Protein AF-A0A1G1WCG0-F1 (afdb_monomer_lite)

Foldseek 3Di:
DDDDVVVLVVLLPVLVCQLVVLLVVQLVCQCVVVVFAWDFDDDPPPDNDTDTDGPDLVSLQSSNARSLVSSLVSLCVQLVLLLVLLQAQEPVDHDVVNCVVCVVVVNNVSHDYPVVSVSSNVSSLVVLVVSLVVQVVCVVVVSYDPVSNVVSVVSSVVSVVSVVVSVVVVVVVVVVVVVVVVD

Sequence (183 aa):
MNVSPLKIFDESILPAVLVIFAKILGSIFANYYFNLNWNLGEGLIFYSFPRIVYLDSNSLQIANSVSTLAVLFVLVFGFGFVLFRAHNFHDSHIHPKVSAGLHKRGLEELICDSYEIYHQAAIWLSLTWLVFLLAALQFSVGVLNGGIFAFSGVITLSLNALLFLDVKKEINVERELARQDVN

Structure (mmCIF, N/CA/C/O backbone):
data_AF-A0A1G1WCG0-F1
#
_entry.id   AF-A0A1G1WCG0-F1
#
loop_
_atom_site.group_PDB
_atom_site.id
_atom_site.type_symbol
_atom_site.label_atom_id
_atom_site.label_alt_id
_atom_site.label_comp_id
_atom_site.label_asym_id
_atom_site.label_entity_id
_atom_site.label_seq_id
_atom_site.pdbx_PDB_ins_code
_atom_site.Cartn_x
_atom_site.Cartn_y
_atom_site.Cartn_z
_atom_site.occupancy
_atom_site.B_iso_or_equiv
_atom_site.auth_seq_id
_atom_site.auth_comp_id
_atom_site.auth_asym_id
_atom_site.auth_atom_id
_atom_site.pdbx_PDB_model_num
ATOM 1 N N . MET A 1 1 ? -2.029 -0.311 31.503 1.00 46.94 1 MET A N 1
ATOM 2 C CA . MET A 1 1 ? -1.738 -1.721 31.164 1.00 46.94 1 MET A CA 1
ATOM 3 C C . MET A 1 1 ? -0.487 -1.718 30.298 1.00 46.94 1 MET A C 1
ATOM 5 O O . MET A 1 1 ? -0.484 -0.993 29.313 1.00 46.94 1 MET A O 1
ATOM 9 N N . ASN A 1 2 ? 0.600 -2.385 30.706 1.00 43.09 2 ASN A N 1
ATOM 10 C CA . ASN A 1 2 ? 1.866 -2.347 29.963 1.00 43.09 2 ASN A CA 1
ATOM 11 C C . ASN A 1 2 ? 1.682 -3.052 28.622 1.00 43.09 2 ASN A C 1
ATOM 13 O O . ASN A 1 2 ? 1.568 -4.275 28.572 1.00 43.09 2 ASN A O 1
ATOM 17 N N . VAL A 1 3 ? 1.657 -2.280 27.540 1.00 54.28 3 VAL A N 1
ATOM 18 C CA . VAL A 1 3 ? 1.823 -2.847 26.211 1.00 54.28 3 VAL A CA 1
ATOM 19 C C . VAL A 1 3 ? 3.233 -3.396 26.153 1.00 54.28 3 VAL A C 1
ATOM 21 O O . VAL A 1 3 ? 4.200 -2.642 26.246 1.00 54.28 3 VAL A O 1
ATOM 24 N N . SER A 1 4 ? 3.368 -4.710 26.046 1.00 68.44 4 SER A N 1
ATOM 25 C CA . SER A 1 4 ? 4.664 -5.272 25.710 1.00 68.44 4 SER A CA 1
ATOM 26 C C . SER A 1 4 ? 4.966 -4.884 24.259 1.00 68.44 4 SER A C 1
ATOM 28 O O . SER A 1 4 ? 4.140 -5.188 23.395 1.00 68.44 4 SER A O 1
ATOM 30 N N . PRO A 1 5 ? 6.118 -4.259 23.948 1.00 68.25 5 PRO A N 1
ATOM 31 C CA . PRO A 1 5 ? 6.553 -4.011 22.570 1.00 68.25 5 PRO A CA 1
ATOM 32 C C . PRO A 1 5 ? 6.464 -5.254 21.669 1.00 68.25 5 PRO A C 1
ATOM 34 O O . PRO A 1 5 ? 6.273 -5.132 20.463 1.00 68.25 5 PRO A O 1
ATOM 37 N N . LEU A 1 6 ? 6.522 -6.451 22.265 1.00 74.25 6 LEU A N 1
ATOM 38 C CA . LEU A 1 6 ? 6.317 -7.732 21.588 1.00 74.25 6 LEU A CA 1
ATOM 39 C C . LEU A 1 6 ? 4.952 -7.848 20.894 1.00 74.25 6 LEU A C 1
ATOM 41 O O . LEU A 1 6 ? 4.892 -8.430 19.819 1.00 74.25 6 LEU A O 1
ATOM 45 N N . LYS A 1 7 ? 3.875 -7.280 21.457 1.00 73.38 7 LYS A N 1
ATOM 46 C CA . LYS A 1 7 ? 2.529 -7.383 20.868 1.00 73.38 7 LYS A CA 1
ATOM 47 C C . LYS A 1 7 ? 2.425 -6.603 19.554 1.00 73.38 7 LYS A C 1
ATOM 49 O O . LYS A 1 7 ? 1.869 -7.106 18.590 1.00 73.38 7 LYS A O 1
ATOM 54 N N . ILE A 1 8 ? 3.026 -5.412 19.498 1.00 74.38 8 ILE A N 1
ATOM 55 C CA . ILE A 1 8 ? 3.078 -4.587 18.279 1.00 74.38 8 ILE A CA 1
ATOM 56 C C . ILE A 1 8 ? 3.893 -5.291 17.197 1.00 74.38 8 ILE A C 1
ATOM 58 O O . ILE A 1 8 ? 3.509 -5.300 16.030 1.00 74.38 8 ILE A O 1
ATOM 62 N N . PHE A 1 9 ? 5.021 -5.888 17.589 1.00 78.62 9 PHE A N 1
ATOM 63 C CA . PHE A 1 9 ? 5.849 -6.653 16.666 1.00 78.62 9 PHE A CA 1
ATOM 64 C C . PHE A 1 9 ? 5.080 -7.824 16.066 1.00 78.62 9 PHE A C 1
ATOM 66 O O . PHE A 1 9 ? 5.065 -7.944 14.845 1.00 78.62 9 PHE A O 1
ATOM 73 N N . ASP A 1 10 ? 4.411 -8.627 16.890 1.00 83.06 10 ASP A N 1
ATOM 74 C CA . ASP A 1 10 ? 3.640 -9.787 16.435 1.00 83.06 10 ASP A CA 1
ATOM 75 C C . ASP A 1 10 ? 2.528 -9.383 15.452 1.00 83.06 10 ASP A C 1
ATOM 77 O O . ASP A 1 10 ? 2.431 -9.902 14.339 1.00 83.06 10 ASP A O 1
ATOM 81 N N . GLU A 1 11 ? 1.778 -8.336 15.795 1.00 83.25 11 GLU A N 1
ATOM 82 C CA . GLU A 1 11 ? 0.684 -7.814 14.972 1.00 83.25 11 GLU A CA 1
ATOM 83 C C . GLU A 1 11 ? 1.175 -7.163 13.662 1.00 83.25 11 GLU A C 1
ATOM 85 O O . GLU A 1 11 ? 0.445 -7.102 12.671 1.00 83.25 11 GLU A O 1
ATOM 90 N N . SER A 1 12 ? 2.442 -6.734 13.613 1.00 89.00 12 SER A N 1
ATOM 91 C CA . SER A 1 12 ? 3.071 -6.170 12.412 1.00 89.00 12 SER A CA 1
ATOM 92 C C . SER A 1 12 ? 3.589 -7.210 11.413 1.00 89.00 12 SER A C 1
ATOM 94 O O . SER A 1 12 ? 3.779 -6.875 10.238 1.00 89.00 12 SER A O 1
ATOM 96 N N . ILE A 1 13 ? 3.780 -8.467 11.838 1.00 90.94 13 ILE A N 1
ATOM 97 C CA . ILE A 1 13 ? 4.335 -9.527 10.983 1.00 90.94 13 ILE A CA 1
ATOM 98 C C . ILE A 1 13 ? 3.424 -9.773 9.783 1.00 90.94 13 ILE A C 1
ATOM 100 O O . ILE A 1 13 ? 3.897 -9.777 8.646 1.00 90.94 13 ILE A O 1
ATOM 104 N N . LEU A 1 14 ? 2.119 -9.945 10.013 1.00 91.44 14 LEU A N 1
ATOM 105 C CA . LEU A 1 14 ? 1.174 -10.253 8.940 1.00 91.44 14 LEU A CA 1
ATOM 106 C C . LEU A 1 14 ? 1.112 -9.128 7.882 1.00 91.44 14 LEU A C 1
ATOM 108 O O . LEU A 1 14 ? 1.336 -9.430 6.706 1.00 91.44 14 LEU A O 1
ATOM 112 N N . PRO A 1 15 ? 0.894 -7.845 8.240 1.00 93.81 15 PRO A N 1
ATOM 113 C CA . PRO A 1 15 ? 0.954 -6.741 7.282 1.00 93.81 15 PRO A CA 1
ATOM 114 C C . PRO A 1 15 ? 2.272 -6.678 6.497 1.00 93.81 15 PRO A C 1
ATOM 116 O O . PRO A 1 15 ? 2.258 -6.514 5.273 1.00 93.81 15 PRO A O 1
ATOM 119 N N . ALA A 1 16 ? 3.414 -6.852 7.171 1.00 94.25 16 ALA A N 1
ATOM 120 C CA . ALA A 1 16 ? 4.724 -6.812 6.525 1.00 94.25 16 ALA A CA 1
ATOM 121 C C . ALA A 1 16 ? 4.908 -7.962 5.522 1.00 94.25 16 ALA A C 1
ATOM 123 O O . ALA A 1 16 ? 5.334 -7.733 4.385 1.00 94.25 16 ALA A O 1
ATOM 124 N N . VAL A 1 17 ? 4.540 -9.188 5.909 1.00 95.50 17 VAL A N 1
ATOM 125 C CA . VAL A 1 17 ? 4.593 -10.369 5.036 1.00 95.50 17 VAL A CA 1
ATOM 126 C C . VAL A 1 17 ? 3.704 -10.171 3.813 1.00 95.50 17 VAL A C 1
ATOM 128 O O . VAL A 1 17 ? 4.158 -10.420 2.699 1.00 95.50 17 VAL A O 1
ATOM 131 N N . LEU A 1 18 ? 2.479 -9.666 3.985 1.00 96.62 18 LEU A N 1
ATOM 132 C CA . LEU A 1 18 ? 1.560 -9.415 2.872 1.00 96.62 18 LEU A CA 1
ATOM 133 C C . LEU A 1 18 ? 2.125 -8.398 1.872 1.00 96.62 18 LEU A C 1
ATOM 135 O O . LEU A 1 18 ? 2.066 -8.630 0.664 1.00 96.62 18 LEU A O 1
ATOM 139 N N . VAL A 1 19 ? 2.716 -7.301 2.356 1.00 96.88 19 VAL A N 1
ATOM 140 C CA . VAL A 1 19 ? 3.347 -6.277 1.505 1.00 96.88 19 VAL A CA 1
ATOM 141 C C . VAL A 1 19 ? 4.529 -6.856 0.723 1.00 96.88 19 VAL A C 1
ATOM 143 O O . VAL A 1 19 ? 4.616 -6.670 -0.494 1.00 96.88 19 VAL A O 1
ATOM 146 N N . ILE A 1 20 ? 5.425 -7.590 1.388 1.00 95.38 20 ILE A N 1
ATOM 147 C CA . ILE A 1 20 ? 6.586 -8.216 0.735 1.00 95.38 20 ILE A CA 1
ATOM 148 C C . ILE A 1 20 ? 6.121 -9.240 -0.302 1.00 95.38 20 ILE A C 1
ATOM 150 O O . ILE A 1 20 ? 6.600 -9.245 -1.438 1.00 95.38 20 ILE A O 1
ATOM 154 N N . PHE A 1 21 ? 5.156 -10.079 0.065 1.00 96.19 21 PHE A N 1
ATOM 155 C CA . PHE A 1 21 ? 4.639 -11.122 -0.807 1.00 96.19 21 PHE A CA 1
ATOM 156 C C . PHE A 1 21 ? 3.947 -10.537 -2.041 1.00 96.19 21 PHE A C 1
ATOM 158 O O . PHE A 1 21 ? 4.210 -10.986 -3.155 1.00 96.19 21 PHE A O 1
ATOM 165 N N . ALA A 1 22 ? 3.157 -9.471 -1.884 1.00 97.38 22 ALA A N 1
ATOM 166 C CA . ALA A 1 22 ? 2.577 -8.745 -3.011 1.00 97.38 22 ALA A CA 1
ATOM 167 C C . ALA A 1 22 ? 3.636 -8.143 -3.937 1.00 97.38 22 ALA A C 1
ATOM 169 O O . ALA A 1 22 ? 3.479 -8.203 -5.157 1.00 97.38 22 ALA A O 1
ATOM 170 N N . LYS A 1 23 ? 4.737 -7.612 -3.392 1.00 95.19 23 LYS A N 1
ATOM 171 C CA . LYS A 1 23 ? 5.840 -7.096 -4.214 1.00 95.19 23 LYS A CA 1
ATOM 172 C C . LYS A 1 23 ? 6.488 -8.213 -5.038 1.00 95.19 23 LYS A C 1
ATOM 174 O O . LYS A 1 23 ? 6.721 -8.029 -6.233 1.00 95.19 23 LYS A O 1
ATOM 179 N N . ILE A 1 24 ? 6.751 -9.367 -4.422 1.00 94.19 24 ILE A N 1
ATOM 180 C CA . ILE A 1 24 ? 7.353 -10.527 -5.095 1.00 94.19 24 ILE A CA 1
ATOM 181 C C . ILE A 1 24 ? 6.407 -11.071 -6.168 1.00 94.19 24 ILE A C 1
ATOM 183 O O . ILE A 1 24 ? 6.795 -11.158 -7.333 1.00 94.19 24 ILE A O 1
ATOM 187 N N . LEU A 1 25 ? 5.157 -11.375 -5.809 1.00 95.56 25 LEU A N 1
ATOM 188 C CA . LEU A 1 25 ? 4.167 -11.902 -6.747 1.00 95.56 25 LEU A CA 1
ATOM 189 C C . LEU A 1 25 ? 3.874 -10.929 -7.883 1.00 95.56 25 LEU A C 1
ATOM 191 O O . LEU A 1 25 ? 3.824 -11.344 -9.036 1.00 95.56 25 LEU A O 1
ATOM 195 N N . GLY A 1 26 ? 3.729 -9.639 -7.585 1.00 96.44 26 GLY A N 1
ATOM 196 C CA . GLY A 1 26 ? 3.511 -8.620 -8.605 1.00 96.44 26 GLY A CA 1
ATOM 197 C C . GLY A 1 26 ? 4.692 -8.503 -9.569 1.00 96.44 26 GLY A C 1
ATOM 198 O O . GLY A 1 26 ? 4.487 -8.295 -10.761 1.00 96.44 26 GLY A O 1
ATOM 199 N N . SER A 1 27 ? 5.924 -8.699 -9.087 1.00 93.38 27 SER A N 1
ATOM 200 C CA . SER A 1 27 ? 7.116 -8.743 -9.942 1.00 93.38 27 SER A CA 1
ATOM 201 C C . SER A 1 27 ? 7.120 -9.991 -10.831 1.00 93.38 27 SER A C 1
ATOM 203 O O . SER A 1 27 ? 7.325 -9.885 -12.038 1.00 93.38 27 SER A O 1
ATOM 205 N N . ILE A 1 28 ? 6.835 -11.174 -10.273 1.00 93.31 28 ILE A N 1
ATOM 206 C CA . ILE A 1 28 ? 6.735 -12.429 -11.041 1.00 93.31 28 ILE A CA 1
ATOM 207 C C . ILE A 1 28 ? 5.642 -12.318 -12.110 1.00 93.31 28 ILE A C 1
ATOM 209 O O . ILE A 1 28 ? 5.880 -12.629 -13.277 1.00 93.31 28 ILE A O 1
ATOM 213 N N . PHE A 1 29 ? 4.468 -11.814 -11.727 1.00 95.75 29 PHE A N 1
ATOM 214 C CA . PHE A 1 29 ? 3.349 -11.578 -12.631 1.00 95.75 29 PHE A CA 1
ATOM 215 C C . PHE A 1 29 ? 3.736 -10.626 -13.766 1.00 95.75 29 PHE A C 1
ATOM 217 O O . PHE A 1 29 ? 3.467 -10.927 -14.926 1.00 95.75 29 PHE A O 1
ATOM 224 N N . ALA A 1 30 ? 4.418 -9.519 -13.457 1.00 95.69 30 ALA A N 1
ATOM 225 C CA . ALA A 1 30 ? 4.867 -8.569 -14.469 1.00 95.69 30 ALA A CA 1
ATOM 226 C C . ALA A 1 30 ? 5.828 -9.213 -15.479 1.00 95.69 30 ALA A C 1
ATOM 228 O O . ALA A 1 30 ? 5.655 -9.046 -16.684 1.00 95.69 30 ALA A O 1
ATOM 229 N N . ASN A 1 31 ? 6.805 -9.980 -14.989 1.00 93.88 31 ASN A N 1
ATOM 230 C CA . ASN A 1 31 ? 7.774 -10.675 -15.836 1.00 93.88 31 ASN A CA 1
ATOM 231 C C . ASN A 1 31 ? 7.105 -11.651 -16.800 1.00 93.88 31 ASN A C 1
ATOM 233 O O . ASN A 1 31 ? 7.427 -11.655 -17.986 1.00 93.88 31 ASN A O 1
ATOM 237 N N . TYR A 1 32 ? 6.167 -12.451 -16.291 1.00 93.88 32 TYR A N 1
ATOM 238 C CA . TYR A 1 32 ? 5.468 -13.451 -17.089 1.00 93.88 32 TYR A CA 1
ATOM 239 C C . TYR A 1 32 ? 4.490 -12.817 -18.087 1.00 93.88 32 TYR A C 1
ATOM 241 O O . TYR A 1 32 ? 4.502 -13.163 -19.264 1.00 93.88 32 TYR A O 1
ATOM 249 N N . TYR A 1 33 ? 3.662 -11.870 -17.637 1.00 96.38 33 TYR A N 1
ATOM 250 C CA . TYR A 1 33 ? 2.587 -11.300 -18.451 1.00 96.38 33 TYR A CA 1
ATOM 251 C C . TYR A 1 33 ? 3.100 -10.359 -19.548 1.00 96.38 33 TYR A C 1
ATOM 253 O O . TYR A 1 33 ? 2.605 -10.394 -20.672 1.00 96.38 33 TYR A O 1
ATOM 261 N N . PHE A 1 34 ? 4.098 -9.526 -19.239 1.00 93.88 34 PHE A N 1
ATOM 262 C CA . PHE A 1 34 ? 4.656 -8.560 -20.193 1.00 93.88 34 PHE A CA 1
ATOM 263 C C . PHE A 1 34 ? 5.870 -9.096 -20.958 1.00 93.88 34 PHE A C 1
ATOM 265 O O . PHE A 1 34 ? 6.431 -8.361 -21.767 1.00 93.88 34 PHE A O 1
ATOM 272 N N . ASN A 1 35 ? 6.262 -10.353 -20.714 1.00 92.19 35 ASN A N 1
ATOM 273 C CA . ASN A 1 35 ? 7.421 -11.007 -21.323 1.00 92.19 35 ASN A CA 1
ATOM 274 C C . ASN A 1 35 ? 8.678 -10.118 -21.269 1.00 92.19 35 ASN A C 1
ATOM 276 O O . ASN A 1 35 ? 9.258 -9.746 -22.289 1.00 92.19 35 ASN A O 1
ATOM 280 N N . LEU A 1 36 ? 9.022 -9.693 -20.051 1.00 93.12 36 LEU A N 1
ATOM 281 C CA . LEU A 1 36 ? 10.077 -8.710 -19.811 1.00 93.12 36 LEU A CA 1
ATOM 282 C C . LEU A 1 36 ? 11.467 -9.300 -20.082 1.00 93.12 36 LEU A C 1
ATOM 284 O O . LEU A 1 36 ? 11.703 -10.482 -19.837 1.00 93.12 36 LEU A O 1
ATOM 288 N N . ASN A 1 37 ? 12.418 -8.468 -20.518 1.00 91.31 37 ASN A N 1
ATOM 289 C CA . ASN A 1 37 ? 13.792 -8.923 -20.748 1.00 91.31 37 ASN A CA 1
ATOM 290 C C . ASN A 1 37 ? 14.588 -8.896 -19.439 1.00 91.31 37 ASN A C 1
ATOM 292 O O . ASN A 1 37 ? 15.171 -7.877 -19.048 1.00 91.31 37 ASN A O 1
ATOM 296 N N . TRP A 1 38 ? 14.623 -10.038 -18.763 1.00 89.56 38 TRP A N 1
ATOM 297 C CA . TRP A 1 38 ? 15.366 -10.226 -17.524 1.00 89.56 38 TRP A CA 1
ATOM 298 C C . TRP A 1 38 ? 16.356 -11.386 -17.631 1.00 89.56 38 TRP A C 1
ATOM 300 O O . TRP A 1 38 ? 16.209 -12.295 -18.445 1.00 89.56 38 TRP A O 1
ATOM 310 N N . ASN A 1 39 ? 17.382 -11.344 -16.788 1.00 87.12 39 ASN A N 1
ATOM 311 C CA . ASN A 1 39 ? 18.340 -12.421 -16.598 1.00 87.12 39 ASN A CA 1
ATOM 312 C C . ASN A 1 39 ? 18.571 -12.642 -15.095 1.00 87.12 39 ASN A C 1
ATOM 314 O O . ASN A 1 39 ? 18.294 -11.761 -14.272 1.00 87.12 39 ASN A O 1
ATOM 318 N N . LEU A 1 40 ? 19.081 -13.816 -14.730 1.00 82.94 40 LEU A N 1
ATOM 319 C CA . LEU A 1 40 ? 19.552 -14.077 -13.375 1.00 82.94 40 LEU A CA 1
ATOM 320 C C . LEU A 1 40 ? 20.959 -13.502 -13.243 1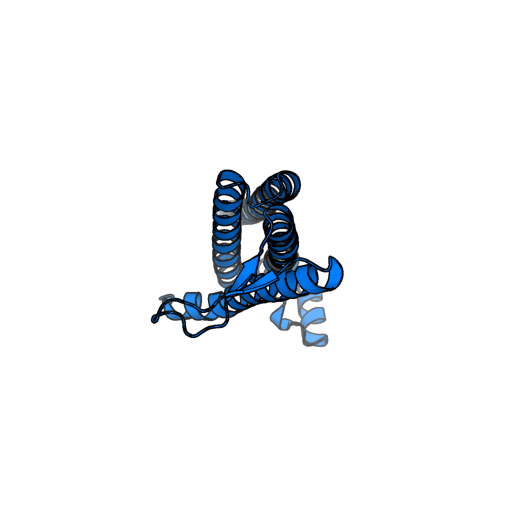.00 82.94 40 LEU A C 1
ATOM 322 O O . LEU A 1 40 ? 21.902 -13.973 -13.872 1.00 82.94 40 LEU A O 1
ATOM 326 N N . GLY A 1 41 ? 21.089 -12.447 -12.445 1.00 69.88 41 GLY A N 1
ATOM 327 C CA . GLY A 1 41 ? 22.390 -11.908 -12.084 1.00 69.88 41 GLY A CA 1
ATOM 328 C C . GLY A 1 41 ? 23.041 -12.768 -11.007 1.00 69.88 41 GLY A C 1
ATOM 329 O O . GLY A 1 41 ? 22.405 -13.088 -9.999 1.00 69.88 41 GLY A O 1
ATOM 330 N N . GLU A 1 42 ? 24.318 -13.090 -11.188 1.00 67.06 42 GLU A N 1
ATOM 331 C CA . GLU A 1 42 ? 25.156 -13.616 -10.114 1.00 67.06 42 GLU A CA 1
ATOM 332 C C . GLU A 1 42 ? 25.436 -12.486 -9.109 1.00 67.06 42 GLU A C 1
ATOM 334 O O . GLU A 1 42 ? 25.901 -11.399 -9.466 1.00 67.06 42 GLU A O 1
ATOM 339 N N . GLY A 1 43 ? 25.069 -12.699 -7.845 1.00 55.88 43 GLY A N 1
ATOM 340 C CA . GLY A 1 43 ? 25.309 -11.736 -6.774 1.00 55.88 43 GLY A CA 1
ATOM 341 C C . GLY A 1 43 ? 26.774 -11.733 -6.334 1.00 55.88 43 GLY A C 1
ATOM 342 O O . GLY A 1 43 ? 27.413 -12.779 -6.254 1.00 55.88 43 GLY A O 1
ATOM 343 N N . LEU A 1 44 ? 27.303 -10.560 -5.971 1.00 54.06 44 LEU A N 1
ATOM 344 C CA . LEU A 1 44 ? 28.525 -10.477 -5.168 1.00 54.06 44 LEU A CA 1
ATOM 345 C C . LEU A 1 44 ? 28.293 -11.216 -3.839 1.00 54.06 44 LEU A C 1
ATOM 347 O O . LEU A 1 44 ? 27.353 -10.873 -3.126 1.00 54.06 44 LEU A O 1
ATOM 351 N N . ILE A 1 45 ? 29.156 -12.203 -3.565 1.00 53.25 45 ILE A N 1
ATOM 352 C CA . ILE A 1 45 ? 29.579 -12.948 -2.348 1.00 53.25 45 ILE A CA 1
ATOM 353 C C . ILE A 1 45 ? 28.722 -12.871 -1.050 1.00 53.25 45 ILE A C 1
ATOM 355 O O . ILE A 1 45 ? 28.670 -13.849 -0.314 1.00 53.25 45 ILE A O 1
ATOM 359 N N . PHE A 1 46 ? 28.017 -11.775 -0.756 1.00 53.22 46 PHE A N 1
ATOM 360 C CA . PHE A 1 46 ? 27.124 -11.602 0.402 1.00 53.22 46 PHE A CA 1
ATOM 361 C C . PHE A 1 46 ? 25.623 -11.821 0.115 1.00 53.22 46 PHE A C 1
ATOM 363 O O . PHE A 1 46 ? 24.839 -11.904 1.057 1.00 53.22 46 PHE A O 1
ATOM 370 N N . TYR A 1 47 ? 25.207 -11.949 -1.150 1.00 52.94 47 TYR A N 1
ATOM 371 C CA . TYR A 1 47 ? 23.809 -12.197 -1.538 1.00 52.94 47 TYR A CA 1
ATOM 372 C C . TYR A 1 47 ? 23.695 -13.458 -2.401 1.00 52.94 47 TYR A C 1
ATOM 374 O O . TYR A 1 47 ? 23.563 -13.380 -3.618 1.00 52.94 47 TYR A O 1
ATOM 382 N N . SER A 1 48 ? 23.715 -14.637 -1.776 1.00 56.50 48 SER A N 1
ATOM 383 C CA . SER A 1 48 ? 23.540 -15.941 -2.448 1.00 56.50 48 SER A CA 1
ATOM 384 C C . SER A 1 48 ? 22.117 -16.198 -2.975 1.00 56.50 48 SER A C 1
ATOM 386 O O . SER A 1 48 ? 21.787 -17.327 -3.331 1.00 56.50 48 SER A O 1
ATOM 388 N N . PHE A 1 49 ? 21.259 -15.176 -3.016 1.00 58.91 49 PHE A N 1
ATOM 389 C CA . PHE A 1 49 ? 19.914 -15.282 -3.565 1.00 58.91 49 PHE A CA 1
ATOM 390 C C . PHE A 1 49 ? 19.913 -14.875 -5.044 1.00 58.91 49 PHE A C 1
ATOM 392 O O . PHE A 1 49 ? 20.510 -13.852 -5.388 1.00 58.91 49 PHE A O 1
ATOM 399 N N . PRO A 1 50 ? 19.228 -15.632 -5.921 1.00 66.44 50 PRO A N 1
ATOM 400 C CA . PRO A 1 50 ? 19.103 -15.275 -7.329 1.00 66.44 50 PRO A CA 1
ATOM 401 C C . PRO A 1 50 ? 18.476 -13.882 -7.461 1.00 66.44 50 PRO A C 1
ATOM 403 O O . PRO A 1 50 ? 17.375 -13.632 -6.966 1.00 66.44 50 PRO A O 1
ATOM 406 N N . ARG A 1 51 ? 19.186 -12.960 -8.123 1.00 75.81 51 ARG A N 1
ATOM 407 C CA . ARG A 1 51 ? 18.714 -11.592 -8.360 1.00 75.81 51 ARG A CA 1
ATOM 408 C C . ARG A 1 51 ? 18.190 -11.467 -9.783 1.00 75.81 51 ARG A C 1
ATOM 410 O O . ARG A 1 51 ? 18.911 -11.739 -10.737 1.00 75.81 51 ARG A O 1
ATOM 417 N N . ILE A 1 52 ? 16.970 -10.959 -9.925 1.00 82.06 52 ILE A N 1
ATOM 418 C CA . ILE A 1 52 ? 16.424 -10.579 -11.230 1.00 82.06 52 ILE A CA 1
ATOM 419 C C . ILE A 1 52 ? 17.091 -9.269 -11.664 1.00 82.06 52 ILE A C 1
ATOM 421 O O . ILE A 1 52 ? 16.990 -8.250 -10.973 1.00 82.06 52 ILE A O 1
ATOM 425 N N . VAL A 1 53 ? 17.791 -9.304 -12.796 1.00 86.62 53 VAL A N 1
ATOM 426 C CA . VAL A 1 53 ? 18.404 -8.132 -13.427 1.00 86.62 53 VAL A CA 1
ATOM 427 C C . VAL A 1 53 ? 17.719 -7.900 -14.763 1.00 86.62 53 VAL A C 1
ATOM 429 O O . VAL A 1 53 ? 17.662 -8.793 -15.601 1.00 86.62 53 VAL A O 1
ATOM 432 N N . TYR A 1 54 ? 17.198 -6.695 -14.958 1.00 90.00 54 TYR A N 1
ATOM 433 C CA . TYR A 1 54 ? 16.573 -6.293 -16.213 1.00 90.00 54 TYR A CA 1
ATOM 434 C C . TYR A 1 54 ? 17.629 -5.711 -17.146 1.00 90.00 54 TYR A C 1
ATOM 436 O O . TYR A 1 54 ? 18.455 -4.905 -16.713 1.00 90.00 54 TYR A O 1
ATOM 444 N N . LEU A 1 55 ? 17.609 -6.138 -18.408 1.00 87.44 55 LEU A N 1
ATOM 445 C CA . LEU A 1 55 ? 18.578 -5.696 -19.416 1.00 87.44 55 LEU A CA 1
ATOM 446 C C . LEU A 1 55 ? 18.220 -4.321 -19.991 1.00 87.44 55 LEU A C 1
ATOM 448 O O . LEU A 1 55 ? 19.098 -3.595 -20.450 1.00 87.44 55 LEU A O 1
ATOM 452 N N . ASP A 1 56 ? 16.941 -3.953 -19.934 1.00 91.56 56 ASP A N 1
ATOM 453 C CA . ASP A 1 56 ? 16.430 -2.673 -20.400 1.00 91.56 56 ASP A CA 1
ATOM 454 C C . ASP A 1 56 ? 15.720 -1.889 -19.285 1.00 91.56 56 ASP A C 1
ATOM 456 O O . ASP A 1 56 ? 15.103 -2.444 -18.368 1.00 91.56 56 ASP A O 1
ATOM 460 N N . SER A 1 57 ? 15.812 -0.559 -19.365 1.00 90.12 57 SER A N 1
ATOM 461 C CA . SER A 1 57 ? 15.217 0.356 -18.386 1.00 90.12 57 SER A CA 1
ATOM 462 C C . SER A 1 57 ? 13.688 0.308 -18.384 1.00 90.12 57 SER A C 1
ATOM 464 O O . SER A 1 57 ? 13.073 0.512 -17.336 1.00 90.12 57 SER A O 1
ATOM 466 N N . ASN A 1 58 ? 13.069 0.001 -19.525 1.00 94.06 58 ASN A N 1
ATOM 467 C CA . ASN A 1 58 ? 11.619 -0.071 -19.661 1.00 94.06 58 ASN A CA 1
ATOM 468 C C . ASN A 1 58 ? 11.044 -1.289 -18.915 1.00 94.06 58 ASN A C 1
ATOM 470 O O . ASN A 1 58 ? 10.106 -1.143 -18.134 1.00 94.06 58 ASN A O 1
ATOM 474 N N . SER A 1 59 ? 11.653 -2.466 -19.052 1.00 94.06 59 SER A N 1
ATOM 475 C CA . SER A 1 59 ? 11.283 -3.678 -18.318 1.00 94.06 59 SER A CA 1
ATOM 476 C C . SER A 1 59 ? 11.433 -3.493 -16.813 1.00 94.06 59 SER A C 1
ATOM 478 O O . SER A 1 59 ? 10.534 -3.867 -16.058 1.00 94.06 59 SER A O 1
ATOM 480 N N . LEU A 1 60 ? 12.518 -2.846 -16.366 1.00 94.44 60 LEU A N 1
ATOM 481 C CA . LEU A 1 60 ? 12.693 -2.492 -14.955 1.00 94.44 60 LEU A CA 1
ATOM 482 C C . LEU A 1 60 ? 11.558 -1.585 -14.459 1.00 94.44 60 LEU A C 1
ATOM 484 O O . LEU A 1 60 ? 11.009 -1.810 -13.376 1.00 94.44 60 LEU A O 1
ATOM 488 N N . GLN A 1 61 ? 11.196 -0.571 -15.248 1.00 96.19 61 GLN A N 1
ATOM 489 C CA . GLN A 1 61 ? 10.134 0.364 -14.892 1.00 96.19 61 GLN A CA 1
ATOM 490 C C . GLN A 1 61 ? 8.763 -0.322 -14.834 1.00 96.19 61 GLN A C 1
ATOM 492 O O . GLN A 1 61 ? 8.008 -0.087 -13.885 1.00 96.19 61 GLN A O 1
ATOM 497 N N . ILE A 1 62 ? 8.443 -1.194 -15.795 1.00 95.88 62 ILE A N 1
ATOM 498 C CA . ILE A 1 62 ? 7.183 -1.953 -15.830 1.00 95.88 62 ILE A CA 1
ATOM 499 C C . ILE A 1 62 ? 7.101 -2.900 -14.632 1.00 95.88 62 ILE A C 1
ATOM 501 O O . ILE A 1 62 ? 6.111 -2.868 -13.898 1.00 95.88 62 ILE A O 1
ATOM 505 N N . ALA A 1 63 ? 8.150 -3.685 -14.375 1.00 96.44 63 ALA A N 1
ATOM 506 C CA . ALA A 1 63 ? 8.178 -4.617 -13.253 1.00 96.44 63 ALA A CA 1
ATOM 507 C C . ALA A 1 63 ? 7.989 -3.910 -11.906 1.00 96.44 63 ALA A C 1
ATOM 509 O O . ALA A 1 63 ? 7.186 -4.344 -11.075 1.00 96.44 63 ALA A O 1
ATOM 510 N N . ASN A 1 64 ? 8.680 -2.787 -11.689 1.00 96.19 64 ASN A N 1
ATOM 511 C CA . ASN A 1 64 ? 8.508 -1.987 -10.478 1.00 96.19 64 ASN A CA 1
ATOM 512 C C . ASN A 1 64 ? 7.107 -1.390 -10.375 1.00 96.19 64 ASN A C 1
ATOM 514 O O . ASN A 1 64 ? 6.522 -1.428 -9.298 1.00 96.19 64 ASN A O 1
ATOM 518 N N . SER A 1 65 ? 6.553 -0.892 -11.478 1.00 97.56 65 SER A N 1
ATOM 519 C CA . SER A 1 65 ? 5.227 -0.269 -11.508 1.00 97.56 65 SER A CA 1
ATOM 520 C C . SER A 1 65 ? 4.117 -1.267 -11.178 1.00 97.56 65 SER A C 1
ATOM 522 O O . SER A 1 65 ? 3.296 -1.000 -10.302 1.00 97.56 65 SER A O 1
ATOM 524 N N . VAL A 1 66 ? 4.129 -2.445 -11.805 1.00 97.56 66 VAL A N 1
ATOM 525 C CA . VAL A 1 66 ? 3.133 -3.505 -11.570 1.00 97.56 66 VAL A CA 1
ATOM 526 C C . VAL A 1 66 ? 3.269 -4.092 -10.165 1.00 97.56 66 VAL A C 1
ATOM 528 O O . VAL A 1 66 ? 2.277 -4.260 -9.459 1.00 97.56 66 VAL A O 1
ATOM 531 N N . SER A 1 67 ? 4.497 -4.350 -9.712 1.00 97.31 67 SER A N 1
ATOM 532 C CA . SER A 1 67 ? 4.724 -4.866 -8.358 1.00 97.31 67 SER A CA 1
ATOM 533 C C . SER A 1 67 ? 4.380 -3.846 -7.270 1.00 97.31 67 SER A C 1
ATOM 535 O O . SER A 1 67 ? 3.858 -4.221 -6.225 1.00 97.31 67 SER A O 1
ATOM 537 N N . THR A 1 68 ? 4.618 -2.552 -7.501 1.00 97.75 68 THR A N 1
ATOM 538 C CA . THR A 1 68 ? 4.168 -1.486 -6.594 1.00 97.75 68 THR A CA 1
ATOM 539 C C . THR A 1 68 ? 2.644 -1.368 -6.602 1.00 97.75 68 THR A C 1
ATOM 541 O O . THR A 1 68 ? 2.057 -1.217 -5.536 1.00 97.75 68 THR A O 1
ATOM 544 N N . LEU A 1 69 ? 1.980 -1.526 -7.751 1.00 97.81 69 LEU A N 1
ATOM 545 C CA . LEU A 1 69 ? 0.517 -1.558 -7.818 1.00 97.81 69 LEU A CA 1
ATOM 546 C C . LEU A 1 69 ? -0.075 -2.717 -6.996 1.00 97.81 69 LEU A C 1
ATOM 548 O O . LEU A 1 69 ? -1.046 -2.514 -6.270 1.00 97.81 69 LEU A O 1
ATOM 552 N N . ALA A 1 70 ? 0.538 -3.903 -7.046 1.00 97.94 70 ALA A N 1
ATOM 553 C CA . ALA A 1 70 ? 0.133 -5.040 -6.216 1.00 97.94 70 ALA A CA 1
ATOM 554 C C . ALA A 1 70 ? 0.262 -4.738 -4.710 1.00 97.94 70 ALA A C 1
ATOM 556 O O . ALA A 1 70 ? -0.627 -5.073 -3.929 1.00 97.94 70 ALA A O 1
ATOM 557 N N . VAL A 1 71 ? 1.332 -4.049 -4.298 1.00 98.31 71 VAL A N 1
ATOM 558 C CA . VAL A 1 71 ? 1.494 -3.595 -2.906 1.00 98.31 71 VAL A CA 1
ATOM 559 C C . VAL A 1 71 ? 0.414 -2.585 -2.519 1.00 98.31 71 VAL A C 1
ATOM 561 O O . VAL A 1 71 ? -0.175 -2.703 -1.447 1.00 98.31 71 VAL A O 1
ATOM 564 N N . LEU A 1 72 ? 0.118 -1.613 -3.386 1.00 97.81 72 LEU A N 1
ATOM 565 C CA . LEU A 1 72 ? -0.939 -0.627 -3.140 1.00 97.81 72 LEU A CA 1
ATOM 566 C C . LEU A 1 72 ? -2.306 -1.293 -2.967 1.00 97.81 72 LEU A C 1
ATOM 568 O O . LEU A 1 72 ? -3.075 -0.882 -2.103 1.00 97.81 72 LEU A O 1
ATOM 572 N N . PHE A 1 73 ? -2.586 -2.351 -3.731 1.00 97.56 73 PHE A N 1
ATOM 573 C CA . PHE A 1 73 ? -3.793 -3.154 -3.556 1.00 97.56 73 PHE A CA 1
ATOM 574 C C . PHE A 1 73 ? -3.848 -3.768 -2.150 1.00 97.56 73 PHE A C 1
ATOM 576 O O . PHE A 1 73 ? -4.831 -3.580 -1.440 1.00 97.56 73 PHE A O 1
ATOM 583 N N . VAL A 1 74 ? -2.772 -4.414 -1.691 1.00 97.94 74 VAL A N 1
ATOM 584 C CA . VAL A 1 74 ? -2.707 -4.954 -0.320 1.00 97.94 74 VAL A CA 1
ATOM 585 C C . VAL A 1 74 ? -2.920 -3.874 0.736 1.00 97.94 74 VAL A C 1
ATOM 587 O O . VAL A 1 74 ? -3.640 -4.120 1.698 1.00 97.94 74 VAL A O 1
ATOM 590 N N . LEU A 1 75 ? -2.352 -2.679 0.563 1.00 97.19 75 LEU A N 1
ATOM 591 C CA . LEU A 1 75 ? -2.558 -1.579 1.507 1.00 97.19 75 LEU A CA 1
ATOM 592 C C . LEU A 1 75 ? -4.016 -1.114 1.541 1.00 97.19 75 LEU A C 1
ATOM 594 O O . LEU A 1 75 ? -4.567 -0.938 2.622 1.00 97.19 75 LEU A O 1
ATOM 598 N N . VAL A 1 76 ? -4.659 -0.956 0.381 1.00 96.88 76 VAL A N 1
ATOM 599 C CA . VAL A 1 76 ? -6.068 -0.540 0.307 1.00 96.88 76 VAL A CA 1
ATOM 600 C C . VAL A 1 76 ? -6.978 -1.570 0.966 1.00 96.88 76 VAL A C 1
ATOM 602 O O . VAL A 1 76 ? -7.835 -1.192 1.757 1.00 96.88 76 VAL A O 1
ATOM 605 N N . PHE A 1 77 ? -6.793 -2.859 0.681 1.00 96.19 77 PHE A N 1
ATOM 606 C CA . PHE A 1 77 ? -7.648 -3.899 1.255 1.00 96.19 77 PHE A CA 1
ATOM 607 C C . PHE A 1 77 ? -7.326 -4.172 2.723 1.00 96.19 77 PHE A C 1
ATOM 609 O O . PHE A 1 77 ? -8.241 -4.250 3.533 1.00 96.19 77 PHE A O 1
ATOM 616 N N . GLY A 1 78 ? -6.047 -4.272 3.082 1.00 94.81 78 GLY A N 1
ATOM 617 C CA . GLY A 1 78 ? -5.613 -4.534 4.451 1.00 94.81 78 GLY A CA 1
ATOM 618 C C . GLY A 1 78 ? -5.945 -3.381 5.391 1.00 94.81 78 GLY A C 1
ATOM 619 O O . GLY A 1 78 ? -6.679 -3.562 6.361 1.00 94.81 78 GLY A O 1
ATOM 620 N N . PHE A 1 79 ? -5.483 -2.169 5.074 1.00 95.12 79 PHE A N 1
ATOM 621 C CA . PHE A 1 79 ? -5.767 -1.003 5.908 1.00 95.12 79 PHE A CA 1
ATOM 622 C C . PHE A 1 79 ? -7.240 -0.586 5.804 1.00 95.12 79 PHE A C 1
ATOM 624 O O . PHE A 1 79 ? -7.870 -0.279 6.813 1.00 95.12 79 PHE A O 1
ATOM 631 N N . GLY A 1 80 ? -7.832 -0.639 4.608 1.00 93.25 80 GLY A N 1
ATOM 632 C CA . GLY A 1 80 ? -9.256 -0.353 4.428 1.00 93.25 80 GLY A CA 1
ATOM 633 C C . GLY A 1 80 ? -10.153 -1.291 5.234 1.00 93.25 80 GLY A C 1
ATOM 634 O O . GLY A 1 80 ? -11.151 -0.837 5.785 1.00 93.25 80 GLY A O 1
ATOM 635 N N . PHE A 1 81 ? -9.783 -2.566 5.380 1.00 91.06 81 PHE A N 1
ATOM 636 C CA . PHE A 1 81 ? -10.501 -3.505 6.242 1.00 91.06 81 PHE A CA 1
ATOM 637 C C . PHE A 1 81 ? -10.408 -3.128 7.726 1.00 91.06 81 PHE A C 1
ATOM 639 O O . PHE A 1 81 ? -11.424 -3.158 8.420 1.00 91.06 81 PHE A O 1
ATOM 646 N N . VAL A 1 82 ? -9.229 -2.715 8.204 1.00 90.31 82 VAL A N 1
ATOM 647 C CA . VAL A 1 82 ? -9.060 -2.222 9.584 1.00 90.31 82 VAL A CA 1
ATOM 648 C C . VAL A 1 82 ? -9.913 -0.976 9.827 1.00 90.31 82 VAL A C 1
ATOM 650 O O . VAL A 1 82 ? -10.649 -0.931 10.806 1.00 90.31 82 VAL A O 1
ATOM 653 N N . LEU A 1 83 ? -9.900 -0.007 8.906 1.00 88.62 83 LEU A N 1
ATOM 654 C CA . LEU A 1 83 ? -10.735 1.199 8.998 1.00 88.62 83 LEU A CA 1
ATOM 655 C C . LEU A 1 83 ? -12.233 0.879 8.925 1.00 88.62 83 LEU A C 1
ATOM 657 O O . LEU A 1 83 ? -13.046 1.486 9.616 1.00 88.62 83 LEU A O 1
ATOM 661 N N . PHE A 1 84 ? -12.619 -0.094 8.102 1.00 86.12 84 PHE A N 1
ATOM 662 C CA . PHE A 1 84 ? -14.001 -0.547 8.020 1.00 86.12 84 PHE A CA 1
ATOM 663 C C . PHE A 1 84 ? -14.469 -1.194 9.331 1.00 86.12 84 PHE A C 1
ATOM 665 O O . PHE A 1 84 ? -15.589 -0.913 9.771 1.00 86.12 84 PHE A O 1
ATOM 672 N N . ARG A 1 85 ? -13.621 -2.022 9.962 1.00 83.06 85 ARG A N 1
ATOM 673 C CA . ARG A 1 85 ? -13.884 -2.598 11.293 1.00 83.06 85 ARG A CA 1
ATOM 674 C C . ARG A 1 85 ? -14.012 -1.511 12.349 1.00 83.06 85 ARG A C 1
ATOM 676 O O . ARG A 1 85 ? -15.012 -1.504 13.061 1.00 83.06 85 ARG A O 1
ATOM 683 N N . ALA A 1 86 ? -13.072 -0.568 12.360 1.00 79.69 86 ALA A N 1
ATOM 684 C CA . ALA A 1 86 ? -13.084 0.584 13.251 1.00 79.69 86 ALA A CA 1
ATOM 685 C C . ALA A 1 86 ? -14.401 1.361 13.171 1.00 79.69 86 ALA A C 1
ATOM 687 O O . ALA A 1 86 ? -15.060 1.599 14.175 1.00 79.69 86 ALA A O 1
ATOM 688 N N . HIS A 1 87 ? -14.873 1.644 11.959 1.00 78.06 87 HIS A N 1
ATOM 689 C CA . HIS A 1 87 ? -16.058 2.474 11.800 1.00 78.06 87 HIS A CA 1
ATOM 690 C C . HIS A 1 87 ? -17.386 1.778 12.150 1.00 78.06 87 HIS A C 1
ATOM 692 O O . HIS A 1 87 ? -18.337 2.443 12.576 1.00 78.06 87 HIS A O 1
ATOM 698 N N . ASN A 1 88 ? -17.495 0.466 11.898 1.00 73.81 88 ASN A N 1
ATOM 699 C CA . ASN A 1 88 ? -18.776 -0.259 11.924 1.00 73.81 88 ASN A CA 1
ATOM 700 C C . ASN A 1 88 ? -18.938 -1.220 13.109 1.00 73.81 88 ASN A C 1
ATOM 702 O O . ASN A 1 88 ? -20.072 -1.505 13.495 1.00 73.81 88 ASN A O 1
ATOM 706 N N . PHE A 1 89 ? -17.841 -1.739 13.664 1.00 67.56 89 PHE A N 1
ATOM 707 C CA . PHE A 1 89 ? -17.856 -2.817 14.661 1.00 67.56 89 PHE A CA 1
ATOM 708 C C . PHE A 1 89 ? -17.106 -2.456 15.946 1.00 67.56 89 PHE A C 1
ATOM 710 O O . PHE A 1 89 ? -16.654 -3.335 16.677 1.00 67.56 89 PHE A O 1
ATOM 717 N N . HIS A 1 90 ? -17.002 -1.160 16.228 1.00 67.62 90 HIS A N 1
ATOM 718 C CA . HIS A 1 90 ? -16.413 -0.662 17.458 1.00 67.62 90 HIS A CA 1
ATOM 719 C C . HIS A 1 90 ? -17.288 -1.003 18.675 1.00 67.62 90 HIS A C 1
ATOM 721 O O . HIS A 1 90 ? -18.484 -0.682 18.695 1.00 67.62 90 HIS A O 1
ATOM 727 N N . ASP A 1 91 ? -16.690 -1.615 19.701 1.00 61.22 91 ASP A N 1
ATOM 728 C CA . ASP A 1 91 ? -17.393 -2.130 20.886 1.00 61.22 91 ASP A CA 1
ATOM 729 C C . ASP A 1 91 ? -18.224 -1.066 21.620 1.00 61.22 91 ASP A C 1
ATOM 731 O O . ASP A 1 91 ? -19.331 -1.332 22.086 1.00 61.22 91 ASP A O 1
ATOM 735 N N . SER A 1 92 ? -17.742 0.178 21.657 1.00 60.53 92 SER A N 1
ATOM 736 C CA . SER A 1 92 ? -18.439 1.296 22.314 1.00 60.53 92 SER A CA 1
ATOM 737 C C . SER A 1 92 ? -19.783 1.675 21.672 1.00 60.53 92 SER A C 1
ATOM 739 O O . SER A 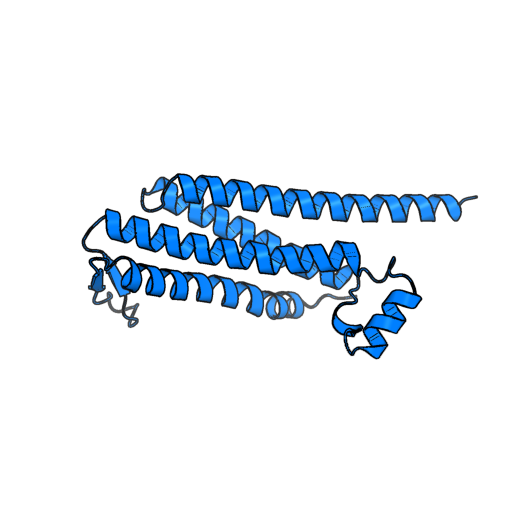1 92 ? -20.612 2.324 22.317 1.00 60.53 92 SER A O 1
ATOM 741 N N . HIS A 1 93 ? -20.011 1.326 20.401 1.00 60.62 93 HIS A N 1
ATOM 742 C CA . HIS A 1 93 ? -21.159 1.809 19.621 1.00 60.62 93 HIS A CA 1
ATOM 743 C C . HIS A 1 93 ? -21.929 0.699 18.907 1.00 60.62 93 HIS A C 1
ATOM 745 O O . HIS A 1 93 ? -22.947 0.972 18.259 1.00 60.62 93 HIS A O 1
ATOM 751 N N . ILE A 1 94 ? -21.488 -0.556 19.017 1.00 67.25 94 ILE A N 1
ATOM 752 C CA . ILE A 1 94 ? -22.180 -1.665 18.378 1.00 67.25 94 ILE A CA 1
ATOM 753 C C . ILE A 1 94 ? -23.525 -1.923 19.067 1.00 67.25 94 ILE A C 1
ATOM 755 O O . ILE A 1 94 ? -23.627 -2.164 20.269 1.00 67.25 94 ILE A O 1
ATOM 759 N N . HIS A 1 95 ? -24.609 -1.877 18.292 1.00 65.75 95 HIS A N 1
ATOM 760 C CA . HIS A 1 95 ? -25.941 -2.111 18.840 1.00 65.75 95 HIS A CA 1
ATOM 761 C C . HIS A 1 95 ? -26.043 -3.565 19.362 1.00 65.75 95 HIS A C 1
ATOM 763 O O . HIS A 1 95 ? -25.683 -4.489 18.626 1.00 65.75 95 HIS A O 1
ATOM 769 N N . PRO A 1 96 ? -26.619 -3.834 20.553 1.00 69.31 96 PRO A N 1
ATOM 770 C CA . PRO A 1 96 ? -26.659 -5.180 21.149 1.00 69.31 96 PRO A CA 1
ATOM 771 C C . PRO A 1 96 ? -27.264 -6.261 20.240 1.00 69.31 96 PRO A C 1
ATOM 773 O O . PRO A 1 96 ? -26.816 -7.403 20.214 1.00 69.31 96 PRO A O 1
ATOM 776 N N . LYS A 1 97 ? -28.263 -5.893 19.424 1.00 69.94 97 LYS A N 1
ATOM 777 C CA . LYS A 1 97 ? -28.845 -6.771 18.387 1.00 69.94 97 LYS A CA 1
ATOM 778 C C . LYS A 1 97 ? -27.846 -7.180 17.292 1.00 69.94 97 LYS A C 1
ATOM 780 O O . LYS A 1 97 ? -27.945 -8.291 16.782 1.00 69.94 97 LYS A O 1
ATOM 785 N N . VAL A 1 98 ? -26.922 -6.291 16.922 1.00 68.19 98 VAL A N 1
ATOM 786 C CA . VAL A 1 98 ? -25.874 -6.548 15.922 1.00 68.19 98 VAL A CA 1
ATOM 787 C C . VAL A 1 98 ? -24.801 -7.449 16.527 1.00 68.19 98 VAL A C 1
ATOM 789 O O . VAL A 1 98 ? -24.482 -8.469 15.924 1.00 68.19 98 VAL A O 1
ATOM 792 N N . SER A 1 99 ? -24.353 -7.161 17.754 1.00 71.00 99 SER A N 1
ATOM 793 C CA . SER A 1 99 ? -23.420 -8.020 18.503 1.00 71.00 99 SER A CA 1
ATOM 794 C C . SER A 1 99 ? -23.972 -9.444 18.701 1.00 71.00 99 SER A C 1
ATOM 796 O O . SER A 1 99 ? -23.332 -10.423 18.321 1.00 71.00 99 SER A O 1
ATOM 798 N N . ALA A 1 100 ? -25.231 -9.585 19.133 1.00 71.50 100 ALA A N 1
ATOM 799 C CA . ALA A 1 100 ? -25.887 -10.892 19.244 1.00 71.50 100 ALA A CA 1
ATOM 800 C C . ALA A 1 100 ? -26.033 -11.616 17.888 1.00 71.50 100 ALA A C 1
ATOM 802 O O . ALA A 1 100 ? -26.039 -12.847 17.831 1.00 71.50 100 ALA A O 1
ATOM 803 N N . GLY A 1 101 ? -26.166 -10.867 16.789 1.00 74.94 101 GLY A N 1
ATOM 804 C CA . GLY A 1 101 ? -26.195 -11.409 15.432 1.00 74.94 101 GLY A CA 1
ATOM 805 C C . GLY A 1 101 ? -24.831 -11.919 14.956 1.00 74.94 101 GLY A C 1
ATOM 806 O O . GLY A 1 101 ? -24.774 -12.975 14.329 1.00 74.94 101 GLY A O 1
ATOM 807 N N . LEU A 1 102 ? -23.752 -11.200 15.278 1.00 75.00 102 LEU A N 1
ATOM 808 C CA . LEU A 1 102 ? -22.366 -11.605 15.009 1.00 75.00 102 LEU A CA 1
ATOM 809 C C . LEU A 1 102 ? -21.993 -12.849 15.819 1.00 75.00 102 LEU A C 1
ATOM 811 O O . LEU A 1 102 ? -21.516 -13.822 15.240 1.00 75.00 102 LEU A O 1
ATOM 815 N N . HIS A 1 103 ? -22.324 -12.872 17.112 1.00 78.00 103 HIS A N 1
ATOM 816 C CA . HIS A 1 103 ? -22.078 -14.020 17.986 1.00 78.00 103 HIS A CA 1
ATOM 817 C C . HIS A 1 103 ? -22.779 -15.293 17.479 1.00 78.00 103 HIS A C 1
ATOM 819 O O . HIS A 1 103 ? -22.157 -16.339 17.326 1.00 78.00 103 HIS A O 1
ATOM 825 N N . LYS A 1 104 ? -24.055 -15.196 17.071 1.00 80.12 104 LYS A N 1
ATOM 826 C CA . LYS A 1 104 ? -24.791 -16.327 16.467 1.00 80.12 104 LYS A CA 1
ATOM 827 C C . LYS A 1 104 ? -24.178 -16.856 15.166 1.00 80.12 104 LYS A C 1
ATOM 829 O O . LYS A 1 104 ? -24.498 -17.971 14.765 1.00 80.12 104 LYS A O 1
ATOM 834 N N . ARG A 1 105 ? -23.359 -16.053 14.483 1.00 83.44 105 ARG A N 1
ATOM 835 C CA . ARG A 1 105 ? -22.673 -16.416 13.235 1.00 83.44 105 ARG A CA 1
ATOM 836 C C . ARG A 1 105 ? -21.213 -16.829 13.455 1.00 83.44 105 ARG A C 1
ATOM 838 O O . ARG A 1 105 ? -20.545 -17.112 12.469 1.00 83.44 105 ARG A O 1
ATOM 845 N N . GLY A 1 106 ? -20.727 -16.856 14.701 1.00 77.62 106 GLY A N 1
ATOM 846 C CA . GLY A 1 106 ? -19.315 -17.111 15.013 1.00 77.62 106 GLY A CA 1
ATOM 847 C C . GLY A 1 106 ? -18.380 -15.998 14.527 1.00 77.62 106 GLY A C 1
ATOM 848 O O . GLY A 1 106 ? -17.219 -16.247 14.242 1.00 77.62 106 GLY A O 1
ATOM 849 N N . LEU A 1 107 ? -18.904 -14.780 14.371 1.00 77.12 107 LEU A N 1
ATOM 850 C CA . LEU A 1 107 ? -18.205 -13.610 13.831 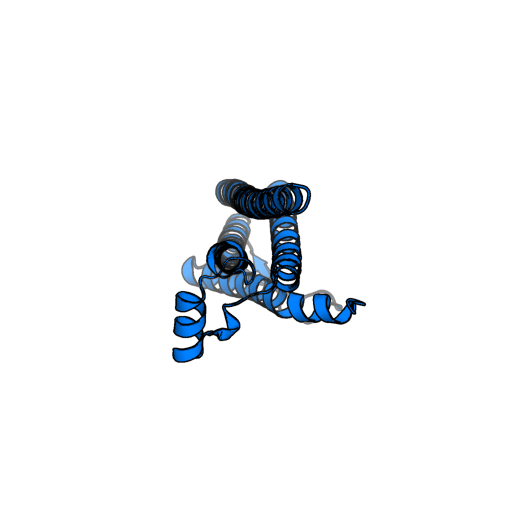1.00 77.12 107 LEU A CA 1
ATOM 851 C C . LEU A 1 107 ? -17.842 -12.606 14.934 1.00 77.12 107 LEU A C 1
ATOM 853 O O . LEU A 1 107 ? -17.761 -11.406 14.697 1.00 77.12 107 LEU A O 1
ATOM 857 N N . GLU A 1 108 ? -17.674 -13.085 16.158 1.00 72.00 108 GLU A N 1
ATOM 858 C CA . GLU A 1 108 ? -17.345 -12.256 17.320 1.00 72.00 108 GLU A CA 1
ATOM 859 C C . GLU A 1 108 ? -15.968 -11.592 17.215 1.00 72.00 108 GLU A C 1
ATOM 861 O O . GLU A 1 108 ? -15.814 -10.472 17.682 1.00 72.00 108 GLU A O 1
ATOM 866 N N . GLU A 1 109 ? -15.027 -12.187 16.476 1.00 69.00 109 GLU A N 1
ATOM 867 C CA . GLU A 1 109 ? -13.716 -11.590 16.175 1.00 69.00 109 GLU A CA 1
ATOM 868 C C . GLU A 1 109 ? -13.798 -10.286 15.357 1.00 69.00 109 GLU A C 1
ATOM 870 O O . GLU A 1 109 ? -12.829 -9.537 15.277 1.00 69.00 109 GLU A O 1
ATOM 875 N N . LEU A 1 110 ? -14.934 -9.980 14.716 1.00 66.12 110 LEU A N 1
ATOM 876 C CA . LEU A 1 110 ? -15.118 -8.699 14.019 1.00 66.12 110 LEU A CA 1
ATOM 877 C C . LEU A 1 110 ? -15.342 -7.530 14.975 1.00 66.12 110 LEU A C 1
ATOM 879 O O . LEU A 1 110 ? -15.137 -6.390 14.561 1.00 66.12 110 LEU A O 1
ATOM 883 N N . ILE A 1 111 ? -15.772 -7.821 16.201 1.00 69.00 111 ILE A N 1
ATOM 884 C CA . ILE A 1 111 ? -15.968 -6.837 17.253 1.00 69.00 111 ILE A CA 1
ATOM 885 C C . ILE A 1 111 ? -14.593 -6.473 17.810 1.00 69.00 111 ILE A C 1
ATOM 887 O O . ILE A 1 111 ? -13.811 -7.355 18.161 1.00 69.00 111 ILE A O 1
ATOM 891 N N . CYS A 1 112 ? -14.293 -5.179 17.851 1.00 65.12 112 CYS A N 1
ATOM 892 C CA . CYS A 1 112 ? -12.995 -4.689 18.292 1.00 65.12 112 CYS A CA 1
ATOM 893 C C . CYS A 1 112 ? -13.115 -3.629 19.371 1.00 65.12 112 CYS A C 1
ATOM 895 O O . CYS A 1 112 ? -13.932 -2.709 19.275 1.00 65.12 112 CYS A O 1
ATOM 897 N N . ASP A 1 113 ? -12.174 -3.703 20.305 1.00 71.25 113 ASP A N 1
ATOM 898 C CA . ASP A 1 113 ? -11.879 -2.634 21.243 1.00 71.25 113 ASP A CA 1
ATOM 899 C C . ASP A 1 113 ? -11.048 -1.529 20.559 1.00 71.25 113 ASP A C 1
ATOM 901 O O . ASP A 1 113 ? -10.231 -1.808 19.667 1.00 71.25 113 ASP A O 1
ATOM 905 N N . SER A 1 114 ? -11.202 -0.281 21.017 1.00 68.38 114 SER A N 1
ATOM 906 C CA . SER A 1 114 ? -10.459 0.895 20.528 1.00 68.38 114 SER A CA 1
ATOM 907 C C . SER A 1 114 ? -8.965 0.623 20.489 1.00 68.38 114 SER A C 1
ATOM 909 O O . SER A 1 114 ? -8.254 0.984 19.552 1.00 68.38 114 SER A O 1
ATOM 911 N N . TYR A 1 115 ? -8.478 -0.046 21.531 1.00 70.69 115 TYR A N 1
ATOM 912 C CA . TYR A 1 115 ? -7.068 -0.323 21.704 1.00 70.69 115 TYR A CA 1
ATOM 913 C C . TYR A 1 115 ? -6.486 -1.155 20.550 1.00 70.69 115 TYR A C 1
ATOM 915 O O . TYR A 1 115 ? -5.421 -0.814 20.033 1.00 70.69 115 TYR A O 1
ATOM 923 N N . GLU A 1 116 ? -7.175 -2.213 20.124 1.00 75.25 116 GLU A N 1
ATOM 924 C CA . GLU A 1 116 ? -6.729 -3.083 19.029 1.00 75.25 116 GLU A CA 1
ATOM 925 C C . GLU A 1 116 ? -6.777 -2.348 17.684 1.00 75.25 116 GLU A C 1
ATOM 927 O O . GLU A 1 116 ? -5.802 -2.357 16.929 1.00 75.25 116 GLU A O 1
ATOM 932 N N . ILE A 1 117 ? -7.872 -1.627 17.432 1.00 80.88 117 ILE A N 1
ATOM 933 C CA . ILE A 1 117 ? -8.062 -0.838 16.211 1.00 80.88 117 ILE A CA 1
ATOM 934 C C . ILE A 1 117 ? -6.941 0.185 16.035 1.00 80.88 117 ILE A C 1
ATOM 936 O O . ILE A 1 117 ? -6.355 0.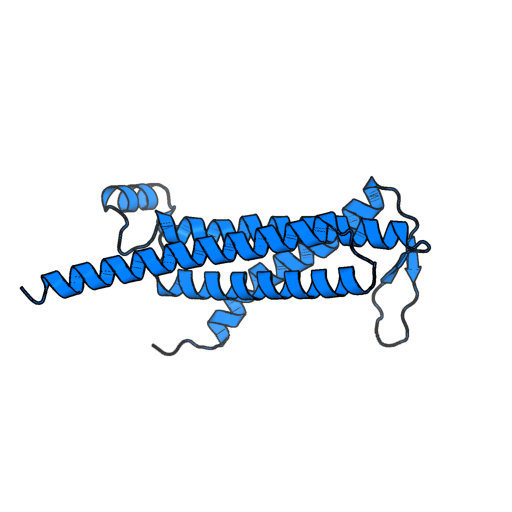270 14.954 1.00 80.88 117 ILE A O 1
ATOM 940 N N . TYR A 1 118 ? -6.602 0.939 17.084 1.00 81.25 118 TYR A N 1
ATOM 941 C CA . TYR A 1 118 ? -5.576 1.975 16.986 1.00 81.25 118 TYR A CA 1
ATOM 942 C C . TYR A 1 118 ? -4.174 1.410 16.763 1.00 81.25 118 TYR A C 1
ATOM 944 O O . TYR A 1 118 ? -3.392 2.005 16.018 1.00 81.25 118 TYR A O 1
ATOM 952 N N . HIS A 1 119 ? -3.855 0.252 17.349 1.00 84.94 119 HIS A N 1
ATOM 953 C CA . HIS A 1 119 ? -2.568 -0.409 17.117 1.00 84.94 119 HIS A CA 1
ATOM 954 C C . HIS A 1 119 ? -2.464 -0.926 15.681 1.00 84.94 119 HIS A C 1
ATOM 956 O O . HIS A 1 119 ? -1.491 -0.615 14.987 1.00 84.94 119 HIS A O 1
ATOM 962 N N . GLN A 1 120 ? -3.496 -1.621 15.196 1.00 88.56 120 GLN A N 1
ATOM 963 C CA . GLN A 1 120 ? -3.552 -2.088 13.811 1.00 88.56 120 GLN A CA 1
ATOM 964 C C . GLN A 1 120 ? -3.484 -0.905 12.836 1.00 88.56 120 GLN A C 1
ATOM 966 O O . GLN A 1 120 ? -2.659 -0.904 11.919 1.00 88.56 120 GLN A O 1
ATOM 971 N N . ALA A 1 121 ? -4.277 0.144 13.057 1.00 90.44 121 ALA A N 1
ATOM 972 C CA . ALA A 1 121 ? -4.274 1.339 12.219 1.00 90.44 121 ALA A CA 1
ATOM 973 C C . ALA A 1 121 ? -2.904 2.035 12.196 1.00 90.44 121 ALA A C 1
ATOM 975 O O . ALA A 1 121 ? -2.454 2.439 11.125 1.00 90.44 121 ALA A O 1
ATOM 976 N N . ALA A 1 122 ? -2.204 2.133 13.331 1.00 90.69 122 ALA A N 1
ATOM 977 C CA . ALA A 1 122 ? -0.863 2.717 13.393 1.00 90.69 122 ALA A CA 1
ATOM 978 C C . ALA A 1 122 ? 0.174 1.907 12.592 1.00 90.69 122 ALA A C 1
ATOM 980 O O . ALA A 1 122 ? 1.003 2.492 11.885 1.00 90.69 122 ALA A O 1
ATOM 981 N N . ILE A 1 123 ? 0.112 0.572 12.657 1.00 93.25 123 ILE A N 1
ATOM 982 C CA . ILE A 1 123 ? 0.982 -0.327 11.883 1.00 93.25 123 ILE A CA 1
ATOM 983 C C . ILE A 1 123 ? 0.736 -0.139 10.382 1.00 93.25 123 ILE A C 1
ATOM 985 O O . ILE A 1 123 ? 1.672 0.130 9.622 1.00 93.25 123 ILE A O 1
ATOM 989 N N . TRP A 1 124 ? -0.525 -0.224 9.950 1.00 95.56 124 TRP A N 1
ATOM 990 C CA . TRP A 1 124 ? -0.893 -0.068 8.542 1.00 95.56 124 TRP A CA 1
ATOM 991 C C . TRP A 1 124 ? -0.590 1.332 8.006 1.00 95.56 124 TRP A C 1
ATOM 993 O O . TRP A 1 124 ? -0.109 1.471 6.877 1.00 95.56 124 TRP A O 1
ATOM 1003 N N . LEU A 1 125 ? -0.796 2.372 8.815 1.00 95.19 125 LEU A N 1
ATOM 1004 C CA . LEU A 1 125 ? -0.440 3.744 8.468 1.00 95.19 125 LEU A CA 1
ATOM 1005 C C . LEU A 1 125 ? 1.071 3.896 8.264 1.00 95.19 125 LEU A C 1
ATOM 1007 O O . LEU A 1 125 ? 1.501 4.489 7.272 1.00 95.19 125 LEU A O 1
ATOM 1011 N N . SER A 1 126 ? 1.874 3.331 9.168 1.00 94.81 126 SER A N 1
ATOM 1012 C CA . SER A 1 126 ? 3.339 3.364 9.078 1.00 94.81 126 SER A CA 1
ATOM 1013 C C . SER A 1 126 ? 3.838 2.651 7.820 1.00 94.81 126 SER A C 1
ATOM 1015 O O . SER A 1 126 ? 4.676 3.187 7.094 1.00 94.81 126 S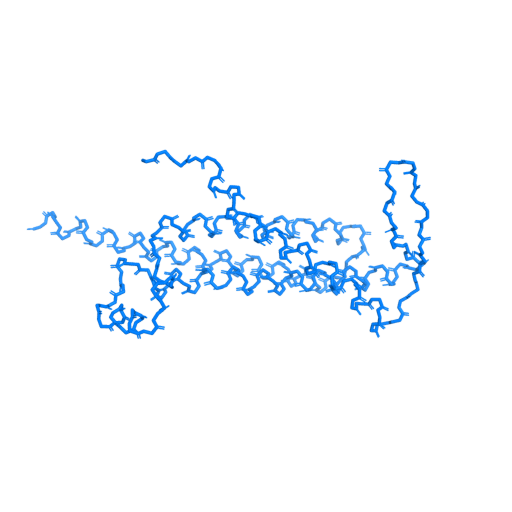ER A O 1
ATOM 1017 N N . LEU A 1 127 ? 3.275 1.478 7.508 1.00 95.56 127 LEU A N 1
ATOM 1018 C CA . LEU A 1 127 ? 3.581 0.745 6.276 1.00 95.56 127 LEU A CA 1
ATOM 1019 C C . LEU A 1 127 ? 3.161 1.511 5.020 1.00 95.56 127 LEU A C 1
ATOM 1021 O O . LEU A 1 127 ? 3.912 1.538 4.046 1.00 95.56 127 LEU A O 1
ATOM 1025 N N . THR A 1 128 ? 2.001 2.167 5.042 1.00 97.25 128 THR A N 1
ATOM 1026 C CA . THR A 1 128 ? 1.516 2.975 3.913 1.00 97.25 128 THR A CA 1
ATOM 1027 C C . THR A 1 128 ? 2.488 4.114 3.607 1.00 97.25 128 THR A C 1
ATOM 1029 O O . THR A 1 128 ? 2.902 4.283 2.458 1.00 97.25 128 THR A O 1
ATOM 1032 N N . TRP A 1 129 ? 2.933 4.845 4.634 1.00 98.00 129 TRP A N 1
ATOM 1033 C CA . TRP A 1 129 ? 3.943 5.893 4.476 1.00 98.00 129 TRP A CA 1
ATOM 1034 C C . TRP A 1 129 ? 5.294 5.349 4.015 1.00 98.00 129 TRP A C 1
ATOM 1036 O O . TRP A 1 129 ? 5.909 5.938 3.127 1.00 98.00 129 TRP A O 1
ATOM 1046 N N . LEU A 1 130 ? 5.748 4.216 4.557 1.00 97.19 130 LEU A N 1
ATOM 1047 C CA . LEU A 1 130 ? 6.992 3.579 4.122 1.00 97.19 130 LEU A CA 1
ATOM 1048 C C . LEU A 1 130 ? 6.944 3.217 2.630 1.00 97.19 130 LEU A C 1
ATOM 1050 O O . LEU A 1 130 ? 7.871 3.537 1.886 1.00 97.19 130 LEU A O 1
ATOM 1054 N N . VAL A 1 131 ? 5.854 2.597 2.173 1.00 97.25 131 VAL A N 1
ATOM 1055 C CA . VAL A 1 131 ? 5.656 2.249 0.758 1.00 97.25 131 VAL A CA 1
ATOM 1056 C C . VAL A 1 131 ? 5.611 3.500 -0.116 1.00 97.25 131 VAL A C 1
ATOM 1058 O O . VAL A 1 131 ? 6.224 3.510 -1.184 1.00 97.25 131 VAL A O 1
ATOM 1061 N N . PHE A 1 132 ? 4.942 4.565 0.328 1.00 98.19 132 PHE A N 1
ATOM 1062 C CA . PHE A 1 132 ? 4.917 5.833 -0.398 1.00 98.19 132 PHE A CA 1
ATOM 1063 C C . PHE A 1 132 ? 6.314 6.453 -0.533 1.00 98.19 132 PHE A C 1
ATOM 1065 O O . PHE A 1 132 ? 6.700 6.851 -1.631 1.00 98.19 132 PHE A O 1
ATOM 1072 N N . LEU A 1 133 ? 7.107 6.476 0.543 1.00 98.19 133 LEU A N 1
ATOM 1073 C CA . LEU A 1 133 ? 8.486 6.976 0.511 1.00 98.19 133 LEU A CA 1
ATOM 1074 C C . LEU A 1 133 ? 9.375 6.140 -0.417 1.00 98.19 133 LEU A C 1
ATOM 1076 O O . LEU A 1 133 ? 10.145 6.694 -1.200 1.00 98.19 133 LEU A O 1
ATOM 1080 N N . LEU A 1 134 ? 9.237 4.812 -0.396 1.00 97.31 134 LEU A N 1
ATOM 1081 C CA . LEU A 1 134 ? 9.941 3.933 -1.333 1.00 97.31 134 LEU A CA 1
ATOM 1082 C C . LEU A 1 134 ? 9.508 4.182 -2.785 1.00 97.31 134 LEU A C 1
ATOM 1084 O O . LEU A 1 134 ? 10.354 4.200 -3.677 1.00 97.31 134 LEU A O 1
ATOM 1088 N N . ALA A 1 135 ? 8.217 4.415 -3.032 1.00 97.62 135 ALA A N 1
ATOM 1089 C CA . ALA A 1 135 ? 7.712 4.781 -4.352 1.00 97.62 135 ALA A CA 1
ATOM 1090 C C . ALA A 1 135 ? 8.263 6.141 -4.814 1.00 97.62 135 ALA A C 1
ATOM 1092 O O . ALA A 1 135 ? 8.639 6.278 -5.977 1.00 97.62 135 ALA A O 1
ATOM 1093 N N . ALA A 1 136 ? 8.383 7.117 -3.908 1.00 97.94 136 ALA A N 1
ATOM 1094 C CA . ALA A 1 136 ? 9.007 8.407 -4.193 1.00 97.94 136 ALA A CA 1
ATOM 1095 C C . ALA A 1 136 ? 10.478 8.238 -4.598 1.00 97.94 136 ALA A C 1
ATOM 1097 O O . ALA A 1 136 ? 10.883 8.758 -5.633 1.00 97.94 136 ALA A O 1
ATOM 1098 N N . LEU A 1 137 ? 11.252 7.436 -3.857 1.00 97.69 137 LEU A N 1
ATOM 1099 C CA . LEU A 1 137 ? 12.644 7.126 -4.207 1.00 97.69 137 LEU A CA 1
ATOM 1100 C C . LEU A 1 137 ? 12.752 6.440 -5.576 1.00 97.69 137 LEU A C 1
ATOM 1102 O O . LEU A 1 137 ? 13.586 6.818 -6.398 1.00 97.69 137 LEU A O 1
ATOM 1106 N N . GLN A 1 138 ? 11.891 5.457 -5.851 1.00 96.00 138 GLN A N 1
ATOM 1107 C CA . GLN A 1 138 ? 11.860 4.777 -7.148 1.00 96.00 138 GLN A CA 1
ATOM 1108 C C . GLN A 1 138 ? 11.508 5.737 -8.294 1.00 96.00 138 GLN A C 1
ATOM 1110 O O . GLN A 1 138 ? 12.096 5.649 -9.373 1.00 96.00 138 GLN A O 1
ATOM 1115 N N . PHE A 1 139 ? 10.583 6.669 -8.068 1.00 97.50 139 PHE A N 1
ATOM 1116 C CA . PHE A 1 139 ? 10.233 7.698 -9.042 1.00 97.50 139 PHE A CA 1
ATOM 1117 C C . PHE A 1 139 ? 11.389 8.678 -9.276 1.00 97.50 139 PHE A C 1
ATOM 1119 O O . PHE A 1 139 ? 11.719 8.956 -10.427 1.00 97.50 139 PHE A O 1
ATOM 1126 N N . SER A 1 140 ? 12.072 9.129 -8.218 1.00 96.62 140 SER A N 1
ATOM 1127 C CA . SER A 1 140 ? 13.232 10.027 -8.318 1.00 96.62 140 SER A CA 1
ATOM 1128 C C . SER A 1 140 ? 14.398 9.429 -9.110 1.00 96.62 140 SER A C 1
ATOM 1130 O O . SER A 1 140 ? 15.108 10.162 -9.790 1.00 96.62 140 SER A O 1
ATOM 1132 N N . VAL A 1 141 ? 14.586 8.107 -9.053 1.00 95.19 141 VAL A N 1
ATOM 1133 C CA . VAL A 1 141 ? 15.618 7.386 -9.826 1.00 95.19 141 VAL A CA 1
ATOM 1134 C C . VAL A 1 141 ? 15.115 6.990 -11.231 1.00 95.19 141 VAL A C 1
ATOM 1136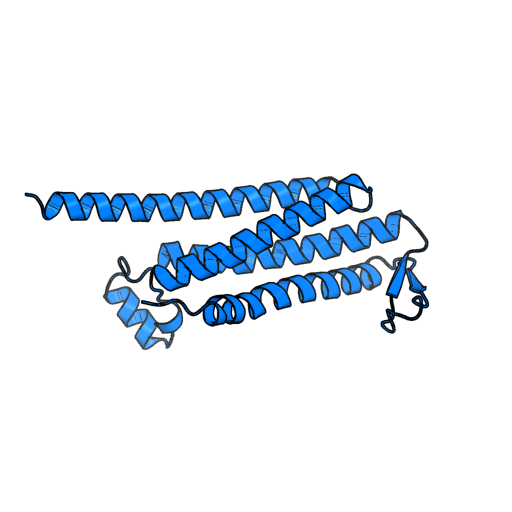 O O . VAL A 1 141 ? 15.857 6.424 -12.027 1.00 95.19 141 VAL A O 1
ATOM 1139 N N . GLY A 1 142 ? 13.859 7.296 -11.574 1.00 94.44 142 GLY A N 1
ATOM 1140 C CA . GLY A 1 142 ? 13.278 7.024 -12.893 1.00 94.44 142 GLY A CA 1
ATOM 1141 C C . GLY A 1 142 ? 12.863 5.567 -13.124 1.00 94.44 142 GLY A C 1
ATOM 1142 O O . GLY A 1 142 ? 12.555 5.189 -14.251 1.00 94.44 142 GLY A O 1
ATOM 1143 N N . VAL A 1 143 ? 12.818 4.741 -12.074 1.00 95.69 143 VAL A N 1
ATOM 1144 C CA . VAL A 1 143 ? 12.479 3.307 -12.162 1.00 95.69 143 VAL A CA 1
ATOM 1145 C C . VAL A 1 143 ? 11.014 3.007 -11.831 1.00 95.69 143 VAL A C 1
ATOM 1147 O O . VAL A 1 143 ? 10.625 1.843 -11.792 1.00 95.69 143 VAL A O 1
ATOM 1150 N N . LEU A 1 144 ? 10.193 4.036 -11.603 1.00 97.12 144 LEU A N 1
ATOM 1151 C CA . LEU A 1 144 ? 8.747 3.931 -11.393 1.00 97.12 144 LEU A CA 1
ATOM 1152 C C . LEU A 1 144 ? 7.999 4.842 -12.367 1.00 97.12 144 LEU A C 1
ATOM 1154 O O . LEU A 1 144 ? 8.431 5.961 -12.641 1.00 97.12 144 LEU A O 1
ATOM 1158 N N . ASN A 1 145 ? 6.863 4.374 -12.879 1.00 96.44 145 ASN A N 1
ATOM 1159 C CA . ASN A 1 145 ? 5.981 5.187 -13.707 1.00 96.44 145 ASN A CA 1
ATOM 1160 C C . ASN A 1 145 ? 5.312 6.307 -12.881 1.00 96.44 145 ASN A C 1
ATOM 1162 O O . ASN A 1 145 ? 4.804 6.065 -11.784 1.00 96.44 145 ASN A O 1
ATOM 1166 N N . GLY A 1 146 ? 5.253 7.523 -13.433 1.00 96.38 146 GLY A N 1
ATOM 1167 C CA . GLY A 1 146 ? 4.680 8.689 -12.749 1.00 96.38 146 GLY A CA 1
ATOM 1168 C C . GLY A 1 146 ? 3.195 8.556 -12.392 1.00 96.38 146 GLY A C 1
ATOM 1169 O O . GLY A 1 146 ? 2.774 9.066 -11.358 1.00 96.38 146 GLY A O 1
ATOM 1170 N N . GLY A 1 147 ? 2.410 7.818 -13.183 1.00 96.69 147 GLY A N 1
ATOM 1171 C CA . GLY A 1 147 ? 1.007 7.532 -12.878 1.00 96.69 147 GLY A CA 1
ATOM 1172 C C . GLY A 1 147 ? 0.847 6.662 -11.630 1.00 96.69 147 GLY A C 1
ATOM 1173 O O . GLY A 1 147 ? 0.016 6.961 -10.778 1.00 96.69 147 GLY A O 1
ATOM 1174 N N . ILE A 1 148 ? 1.691 5.636 -11.470 1.00 97.56 148 ILE A N 1
ATOM 1175 C CA . ILE A 1 148 ? 1.679 4.779 -10.271 1.00 97.56 148 ILE A CA 1
ATOM 1176 C C . ILE A 1 148 ? 2.155 5.548 -9.036 1.00 97.56 148 ILE A C 1
ATOM 1178 O O . ILE A 1 148 ? 1.598 5.371 -7.955 1.00 97.56 148 ILE A O 1
ATOM 1182 N N . PHE A 1 149 ? 3.138 6.437 -9.192 1.00 98.19 149 PHE A N 1
ATOM 1183 C CA . PHE A 1 149 ? 3.565 7.330 -8.115 1.00 98.19 149 PHE A CA 1
ATOM 1184 C C . PHE A 1 149 ? 2.459 8.313 -7.691 1.00 98.19 149 PHE A C 1
ATOM 1186 O O . PHE A 1 149 ? 2.178 8.461 -6.504 1.00 98.19 149 PHE A O 1
ATOM 1193 N N . ALA A 1 150 ? 1.773 8.953 -8.641 1.00 97.94 150 ALA A N 1
ATOM 1194 C CA . ALA A 1 150 ? 0.643 9.824 -8.317 1.00 97.94 150 ALA A CA 1
ATOM 1195 C C . ALA A 1 150 ? -0.478 9.043 -7.608 1.00 97.94 150 ALA A C 1
ATOM 1197 O O . ALA A 1 150 ? -1.031 9.502 -6.607 1.00 97.94 150 ALA A O 1
ATOM 1198 N N . PHE A 1 151 ? -0.768 7.829 -8.084 1.00 97.56 151 PHE A N 1
ATOM 1199 C CA . PHE A 1 151 ? -1.774 6.955 -7.489 1.00 97.56 151 PHE A CA 1
ATOM 1200 C C . PHE A 1 151 ? -1.415 6.517 -6.061 1.00 97.56 151 PHE A C 1
ATOM 1202 O O . PHE A 1 151 ? -2.288 6.513 -5.191 1.00 97.56 151 PHE A O 1
ATOM 1209 N N . SER A 1 152 ? -0.139 6.223 -5.774 1.00 97.75 152 SER A N 1
ATOM 1210 C CA . SER A 1 152 ? 0.301 5.909 -4.408 1.00 97.75 152 SER A CA 1
ATOM 1211 C C . SER A 1 152 ? 0.105 7.091 -3.454 1.00 97.75 152 SER A C 1
ATOM 1213 O O . SER A 1 152 ? -0.307 6.888 -2.310 1.00 97.75 152 SER A O 1
ATOM 1215 N N . GLY A 1 153 ? 0.322 8.322 -3.929 1.00 97.94 153 GLY A N 1
ATOM 1216 C CA . GLY A 1 153 ? 0.027 9.540 -3.174 1.00 97.94 153 GLY A CA 1
ATOM 1217 C C . GLY A 1 153 ? -1.459 9.678 -2.849 1.00 97.94 153 GLY A C 1
ATOM 1218 O O . GLY A 1 153 ? -1.817 9.889 -1.690 1.00 97.94 153 GLY A O 1
ATOM 1219 N N . VAL A 1 154 ? -2.335 9.478 -3.840 1.00 98.19 154 VAL A N 1
ATOM 1220 C CA . VAL A 1 154 ? -3.796 9.520 -3.641 1.00 98.19 154 VAL A CA 1
ATOM 1221 C C . VAL A 1 154 ? -4.247 8.483 -2.613 1.00 98.19 154 VAL A C 1
ATOM 1223 O O . VAL A 1 154 ? -5.001 8.827 -1.703 1.00 98.19 154 VAL A O 1
ATOM 1226 N N . ILE A 1 155 ? -3.769 7.238 -2.711 1.00 97.25 155 ILE A N 1
ATOM 1227 C CA . ILE A 1 155 ? -4.096 6.177 -1.744 1.00 97.25 155 ILE A CA 1
ATOM 1228 C C . ILE A 1 155 ? -3.627 6.557 -0.338 1.00 97.25 155 ILE A C 1
ATOM 1230 O O . ILE A 1 155 ? -4.411 6.485 0.607 1.00 97.25 155 ILE A O 1
ATOM 1234 N N . THR A 1 156 ? -2.377 7.001 -0.203 1.00 97.56 156 THR A N 1
ATOM 1235 C CA . THR A 1 156 ? -1.783 7.354 1.096 1.00 97.56 156 THR A CA 1
ATOM 1236 C C . THR A 1 156 ? -2.576 8.458 1.786 1.00 97.56 156 THR A C 1
ATOM 1238 O O . THR A 1 156 ? -2.928 8.330 2.959 1.00 97.56 156 THR A O 1
ATOM 1241 N N . LEU A 1 157 ? -2.921 9.516 1.049 1.00 97.44 157 LEU A N 1
ATOM 1242 C CA . LEU A 1 157 ? -3.716 10.623 1.577 1.00 97.44 157 LEU A CA 1
ATOM 1243 C C . LEU A 1 157 ? -5.155 10.203 1.895 1.00 97.44 157 LEU A C 1
ATOM 1245 O O . LEU A 1 157 ? -5.693 10.625 2.915 1.00 97.44 157 LEU A O 1
ATOM 1249 N N . SER A 1 158 ? -5.766 9.352 1.067 1.00 96.69 158 SER A N 1
ATOM 1250 C CA . SER A 1 158 ? -7.141 8.881 1.282 1.00 96.69 158 SER A CA 1
ATOM 1251 C C . SER A 1 158 ? -7.257 8.026 2.543 1.00 96.69 158 SER A C 1
ATOM 1253 O O . SER A 1 158 ? -8.134 8.271 3.367 1.00 96.69 158 SER A O 1
ATOM 1255 N N . LEU A 1 159 ? -6.350 7.062 2.736 1.00 94.62 159 LEU A N 1
ATOM 1256 C CA . LEU A 1 159 ? -6.333 6.216 3.935 1.00 94.62 159 LEU A CA 1
ATOM 1257 C C . LEU A 1 159 ? -6.058 7.041 5.200 1.00 94.62 159 LEU A C 1
ATOM 1259 O O . LEU A 1 159 ? -6.686 6.818 6.232 1.00 94.62 159 LEU A O 1
ATOM 1263 N N . ASN A 1 160 ? -5.180 8.045 5.107 1.00 94.62 160 ASN A N 1
ATOM 1264 C CA . ASN A 1 160 ? -4.919 8.973 6.206 1.00 94.62 160 ASN A CA 1
ATOM 1265 C C . ASN A 1 160 ? -6.159 9.814 6.559 1.00 94.62 160 ASN A C 1
ATOM 1267 O O . ASN A 1 160 ? -6.528 9.916 7.728 1.00 94.62 160 ASN A O 1
ATOM 1271 N N . ALA A 1 161 ? -6.841 10.363 5.549 1.00 93.88 161 ALA A N 1
ATOM 1272 C CA . ALA A 1 161 ? -8.056 11.146 5.741 1.00 93.88 161 ALA A CA 1
ATOM 1273 C C . ALA A 1 161 ? -9.182 10.314 6.372 1.00 93.88 161 ALA A C 1
ATOM 1275 O O . ALA A 1 161 ? -9.850 10.795 7.285 1.00 93.88 161 ALA A O 1
ATOM 1276 N N . LEU A 1 162 ? -9.369 9.067 5.927 1.00 91.69 162 LEU A N 1
ATOM 1277 C CA . LEU A 1 162 ? -10.358 8.156 6.506 1.00 91.69 162 LEU A CA 1
ATOM 1278 C C . LEU A 1 162 ? -10.067 7.864 7.981 1.00 91.69 162 LEU A C 1
ATOM 1280 O O . LEU A 1 162 ? -10.972 7.991 8.802 1.00 91.69 162 LEU A O 1
ATOM 1284 N N . LEU A 1 163 ? -8.813 7.562 8.330 1.00 90.69 163 LEU A N 1
ATOM 1285 C CA . LEU A 1 163 ? -8.416 7.373 9.728 1.00 90.69 163 LEU A CA 1
ATOM 1286 C C . LEU A 1 163 ? -8.686 8.629 10.568 1.00 90.69 163 LEU A C 1
ATOM 1288 O O . LEU A 1 163 ? -9.213 8.542 11.672 1.00 90.69 163 LEU A O 1
ATOM 1292 N N . PHE A 1 164 ? -8.350 9.809 10.045 1.00 89.62 164 PHE A N 1
ATOM 1293 C CA . PHE A 1 164 ? -8.563 11.065 10.763 1.00 89.62 164 PHE A CA 1
ATOM 1294 C C . PHE A 1 164 ? -10.049 11.356 11.013 1.00 89.62 164 PHE A C 1
ATOM 1296 O O . PHE A 1 164 ? -10.417 11.845 12.083 1.00 89.62 164 PHE A O 1
ATOM 1303 N N . LEU A 1 165 ? -10.913 11.059 10.037 1.00 87.50 165 LEU A N 1
ATOM 1304 C CA . LEU A 1 165 ? -12.362 11.189 10.195 1.00 87.50 165 LEU A CA 1
ATOM 1305 C C . LEU A 1 165 ? -12.901 10.250 11.278 1.00 87.50 165 LEU A C 1
ATOM 1307 O O . LEU A 1 165 ? -13.779 10.658 12.040 1.00 87.50 165 LEU A O 1
ATOM 1311 N N . ASP A 1 166 ? -12.362 9.037 11.358 1.00 84.94 166 ASP A N 1
ATOM 1312 C CA . ASP A 1 166 ? -12.757 8.038 12.347 1.00 84.94 166 ASP A CA 1
ATOM 1313 C C . ASP A 1 166 ? -12.350 8.454 13.771 1.00 84.94 166 ASP A C 1
ATOM 1315 O O . ASP A 1 166 ? -13.209 8.615 14.637 1.00 84.94 166 ASP A O 1
ATOM 1319 N N . VAL A 1 167 ? -11.080 8.830 13.966 1.00 84.88 167 VAL A N 1
ATOM 1320 C CA . VAL A 1 167 ? -10.563 9.388 15.235 1.00 84.88 167 VAL A CA 1
ATOM 1321 C C . VAL A 1 167 ? -11.392 10.592 15.695 1.00 84.88 167 VAL A C 1
ATOM 1323 O O . VAL A 1 167 ? -11.742 10.732 16.867 1.00 84.88 167 VAL A O 1
ATOM 1326 N N . LYS A 1 168 ? -11.729 11.500 14.770 1.00 84.50 168 LYS A N 1
ATOM 1327 C CA . LYS A 1 168 ? -12.521 12.695 15.091 1.00 84.50 168 LYS A CA 1
ATOM 1328 C C . LYS A 1 168 ? -13.929 12.337 15.568 1.00 84.50 168 LYS A C 1
ATOM 1330 O O . LYS A 1 168 ? -14.467 13.035 16.430 1.00 84.50 168 LYS A O 1
ATOM 1335 N N . LYS A 1 169 ? -14.540 11.300 14.988 1.00 80.75 169 LYS A N 1
ATOM 1336 C CA . LYS A 1 169 ? -15.865 10.818 15.392 1.00 80.75 169 LYS A CA 1
ATOM 1337 C C . LYS A 1 169 ? -15.821 10.312 16.833 1.00 80.75 169 LYS A C 1
ATOM 1339 O O . LYS A 1 169 ? -16.662 10.741 17.617 1.00 80.75 169 LYS A O 1
ATOM 1344 N N . GLU A 1 170 ? -14.820 9.514 17.197 1.00 77.69 170 GLU A N 1
ATOM 1345 C CA . GLU A 1 170 ? -14.669 9.001 18.567 1.00 77.69 170 GLU A CA 1
ATOM 1346 C C . GLU A 1 170 ? -14.477 10.118 19.602 1.00 77.69 170 GLU A C 1
ATOM 1348 O O . GLU A 1 170 ? -15.221 10.185 20.580 1.00 77.69 170 GLU A O 1
ATOM 1353 N N . ILE A 1 171 ? -13.579 11.076 19.339 1.00 82.12 171 ILE A N 1
ATOM 1354 C CA . ILE A 1 171 ? -13.337 12.217 20.245 1.00 82.12 171 ILE A CA 1
ATOM 1355 C C . ILE A 1 171 ? -14.619 13.029 20.494 1.00 82.12 171 ILE A C 1
ATOM 1357 O O . ILE A 1 171 ? -14.827 13.569 21.584 1.00 82.12 171 ILE A O 1
ATOM 1361 N N . ASN A 1 172 ? -15.478 13.170 19.482 1.00 82.50 172 ASN A N 1
ATOM 1362 C CA . ASN A 1 172 ? -16.736 13.897 19.636 1.00 82.50 172 ASN A CA 1
ATOM 1363 C C . ASN A 1 172 ? -17.729 13.141 20.524 1.00 82.50 172 ASN A C 1
ATOM 1365 O O . ASN A 1 172 ? -18.377 13.779 21.352 1.00 82.50 172 ASN A O 1
ATOM 1369 N N . VAL A 1 173 ? -17.817 11.814 20.395 1.00 79.38 173 VAL A N 1
ATOM 1370 C CA . VAL A 1 173 ? -18.718 11.005 21.227 1.00 79.38 173 VAL A CA 1
ATOM 1371 C C . VAL A 1 173 ? -18.291 11.041 22.696 1.00 79.38 173 VAL A C 1
ATOM 1373 O O . VAL A 1 173 ? -19.125 11.279 23.568 1.00 79.38 173 VAL A O 1
ATOM 1376 N N . GLU A 1 174 ? -16.995 10.914 22.986 1.00 78.69 174 GLU A N 1
ATOM 1377 C CA . GLU A 1 174 ? -16.483 11.027 24.361 1.00 78.69 174 GLU A CA 1
ATOM 1378 C C . GLU A 1 174 ? -16.797 12.392 24.992 1.00 78.69 174 GLU A C 1
ATOM 1380 O O . GLU A 1 174 ? -17.187 12.482 26.157 1.00 78.69 174 GLU A O 1
ATOM 1385 N N . ARG A 1 175 ? -16.676 13.476 24.213 1.00 80.12 175 ARG A N 1
ATOM 1386 C CA . ARG A 1 175 ? -17.013 14.832 24.674 1.00 80.12 175 ARG A CA 1
ATOM 1387 C C . ARG A 1 175 ? -18.496 15.008 24.984 1.00 80.12 175 ARG A C 1
ATOM 1389 O O . ARG A 1 175 ? -18.825 15.800 25.865 1.00 80.12 175 ARG A O 1
ATOM 1396 N N . GLU A 1 176 ? -19.381 14.347 24.245 1.00 81.94 176 GLU A N 1
ATOM 1397 C CA . GLU A 1 176 ? -20.824 14.398 24.496 1.00 81.94 176 GLU A CA 1
ATOM 1398 C C . GLU A 1 176 ? -21.193 13.650 25.780 1.00 81.94 176 GLU A C 1
ATOM 1400 O O . GLU A 1 176 ? -21.925 14.202 26.601 1.00 81.94 176 GLU A O 1
ATOM 1405 N N . LEU A 1 177 ? -20.617 12.465 26.001 1.00 78.94 177 LEU A N 1
ATOM 1406 C CA . LEU A 1 177 ? -20.805 11.691 27.234 1.00 78.94 177 LEU A CA 1
ATOM 1407 C C . LEU A 1 177 ? -20.297 12.457 28.464 1.00 78.94 177 LEU A C 1
ATOM 1409 O O . LEU A 1 177 ? -21.035 12.643 29.428 1.00 78.94 177 LEU A O 1
ATOM 1413 N N . ALA A 1 178 ? -19.093 13.033 28.388 1.00 78.38 178 ALA A N 1
ATOM 1414 C CA . ALA A 1 178 ? -18.526 13.825 29.482 1.00 78.38 178 ALA A CA 1
ATOM 1415 C C . ALA A 1 178 ? -19.355 15.076 29.836 1.00 78.38 178 ALA A C 1
ATOM 1417 O O . ALA A 1 178 ? -19.272 15.580 30.953 1.00 78.38 178 ALA A O 1
ATOM 1418 N N . ARG A 1 179 ? -20.152 15.611 28.900 1.00 78.44 179 ARG A N 1
ATOM 1419 C CA . ARG A 1 179 ? -21.082 16.722 29.171 1.00 78.44 179 ARG A CA 1
ATOM 1420 C C . ARG A 1 179 ? -22.386 16.264 29.823 1.00 78.44 179 ARG A C 1
ATOM 1422 O O . ARG A 1 179 ? -23.031 17.086 30.467 1.00 78.44 179 ARG A O 1
ATOM 1429 N N . GLN A 1 180 ? -22.789 15.010 29.628 1.00 72.88 180 GLN A N 1
ATOM 1430 C CA . GLN A 1 180 ? -23.975 14.442 30.270 1.00 72.88 180 GLN A CA 1
ATOM 1431 C C . GLN A 1 180 ? -23.713 14.105 31.739 1.00 72.88 180 GLN A C 1
ATOM 1433 O O . GLN A 1 180 ? -24.590 14.349 32.550 1.00 72.88 180 GLN A O 1
ATOM 1438 N N . ASP A 1 181 ? -22.506 13.660 32.098 1.00 69.81 181 ASP A N 1
ATOM 1439 C CA . ASP A 1 181 ? -22.152 13.334 33.494 1.00 69.81 181 ASP A CA 1
ATOM 1440 C C . ASP A 1 181 ? -21.982 14.566 34.407 1.00 69.81 181 ASP A C 1
ATOM 1442 O O . ASP A 1 181 ? -21.936 14.445 35.631 1.00 69.81 181 ASP A O 1
ATOM 1446 N N . VAL A 1 182 ? -21.847 15.761 33.822 1.00 68.56 182 VAL A N 1
ATOM 1447 C CA . VAL A 1 182 ? -21.661 17.031 34.550 1.00 68.56 182 VAL A CA 1
ATOM 1448 C C . VAL A 1 182 ? -22.996 17.752 34.819 1.00 68.56 182 VAL A C 1
ATOM 1450 O O . VAL A 1 182 ? -23.020 18.682 35.627 1.00 68.56 182 VAL A O 1
ATOM 1453 N N . ASN A 1 183 ? -24.096 17.330 34.180 1.00 53.44 183 ASN A N 1
ATOM 1454 C CA . ASN A 1 183 ? -25.448 17.889 34.355 1.00 53.44 183 ASN A CA 1
ATOM 1455 C C . ASN A 1 183 ? -26.356 16.942 35.145 1.00 53.44 183 ASN A C 1
ATOM 1457 O O . ASN A 1 183 ? -27.199 17.466 35.906 1.00 53.44 183 ASN A O 1
#

Organism: NCBI:txid1802595

Secondary structure (DSSP, 8-state):
----HHHHHHHHHHHHHHHHHHHHHHHHHHHHHTT--EEEEPPPTT--SPEEEESSHHHHHHHHHHHHHHHHHHHHHHHHHHHHHHHHSBTTT--HHHHHHHHHTT-GGG-B-HHHHHHHHHHHHHHHHHHHHHHHHHHHTT-S-HHHHHHHHHHHHHHHHHHHHHHHHHHHHHHHHHHHTT-

Radius of gyration: 21.1 Å; chains: 1; bounding box: 58×35×56 Å

pLDDT: mean 85.02, std 13.35, range [43.09, 98.31]